Protein AF-0000000085184416 (afdb_homodimer)

Radius of gyration: 20.98 Å; Cα contacts (8 Å, |Δi|>4): 667; chains: 2; bounding box: 55×66×47 Å

InterPro domains:
  IPR000182 GNAT domain [PF00583] (30-135)
  IPR000182 GNAT domain [PS51186] (1-162)
  IPR016181 Acyl-CoA N-acyltransferase [SSF55729] (1-161)

Solvent-accessible surface area (backbone atoms only — not comparable to full-atom values): 17686 Å² total; per-residue (Å²): 90,78,45,74,68,53,80,86,44,45,67,61,49,41,66,60,48,30,56,46,29,71,74,43,63,62,41,44,41,76,71,65,68,44,72,66,59,46,51,49,50,55,49,52,26,48,75,69,73,34,57,46,35,33,28,38,54,96,90,36,76,33,30,38,34,34,44,46,68,58,47,84,61,71,11,18,70,32,18,27,28,49,50,73,50,66,37,83,82,27,66,93,66,53,47,67,58,54,47,49,52,52,50,51,51,52,40,44,75,72,55,37,40,27,42,32,39,80,36,27,65,81,27,65,66,58,53,52,52,39,44,74,72,62,32,41,83,48,34,60,41,77,49,40,26,41,50,97,93,35,74,33,35,36,27,34,29,36,34,75,52,79,75,81,126,90,78,45,73,68,51,80,87,44,45,66,63,48,39,68,60,47,30,57,44,30,72,72,43,63,62,41,44,42,76,72,66,70,44,72,67,57,45,50,49,51,53,50,51,27,49,76,69,72,35,55,46,36,33,28,38,53,97,90,37,77,33,27,38,34,33,44,45,68,59,48,85,58,71,12,18,70,33,19,27,29,49,50,75,51,65,37,83,83,27,67,92,68,54,47,66,59,53,47,48,52,52,51,50,51,52,39,44,75,71,55,38,40,26,42,33,39,79,36,27,65,82,28,66,66,58,53,52,52,38,44,74,72,62,31,41,84,45,33,62,42,76,49,40,25,40,49,95,91,34,72,32,34,37,27,36,28,37,34,75,52,78,77,81,126

Foldseek 3Di:
DKDFDDLVCLVLQLVQVQCCLCPHVFDQHVDGDDSVNVVVVSVVCVVLQWTWMFDDDPNHTFKIKTKDFPDDDPVRVQEMEMDITGDPVNPPVCSVVVRVVVRVVSSVVVRHFKYKYKGWPPCVVVVVVVVVVVWDWDDWAWQPGDDPRDRIIITMTMDGDDDDD/DKDFDDLVCLVLQLVQVQCCLCPHVFDQHVDGDDSVNVVVVSVVCVVLQWTWMFDDDPRHTFKIKTKDFPDDDPVRVQEMEMDITGDPVNPPVCSVVVRVVVRVVSSVVVRHFKYKYKGWPPCVVVVVVVVVSVWAWDDWAWQPGDDPRDRIIITMTMDGDDDDD

Sequence (330 aa):
MIRPARDADIPALIALWNPVIRDTTITFSSEEKTPESLARIIDERRAAGREFLLAEEDGRLMGFATYAQFRGGNGYAHAMEHTIVLAPEARGRGAGRALMARIEDHARAGGAHTLFAGISGENPDGVAFHARMGFVHVARLPEAGRKFGRWLDLVLMVKVFPTHGMIRPARDADIPALIALWNPVIRDTTITFSSEEKTPESLARIIDERRAAGREFLLAEEDGRLMGFATYAQFRGGNGYAHAMEHTIVLAPEARGRGAGRALMARIEDHARAGGAHTLFAGISGENPDGVAFHARMGFVHVARLPEAGRKFGRWLDLVLMVKVFPTHG

Organism: NCBI:txid2984134

Nearest PDB structures (foldseek):
  4j3g-assembly2_C  TM=9.586E-01  e=3.573E-21  Brucella abortus 2308
  3dr8-assembly1_B  TM=9.371E-01  e=9.723E-20  unclassified
  3dr8-assembly1_A  TM=9.379E-01  e=1.248E-19  unclassified
  4mbu-assembly1_A  TM=9.518E-01  e=5.927E-19  Staphylococcus aureus subsp. aureus Mu50
  1yr0-assembly2_D  TM=9.609E-01  e=8.647E-18  Agrobacterium fabrum str. C58

Secondary structure (DSSP, 8-state):
-EEE--GGGHHHHHHHHHHHHHH-SSSS------HHHHHHHHHHHHHTT--EEEEEETTEEEEEEEEEESSSSGGGTTEEEEEEEE-GGGTTTTHHHHHHHHHHHHHHHTT-SEEEEEEETT-HHHHHHHHHTT-EEEEEEEEEEEETTEEEEEEEEEEEPP---/-EEE--GGGHHHHHHHHHHHHHH-SSSS------HHHHHHHHHHHHHTT--EEEEEETTEEEEEEEEEESSSSGGGTTEEEEEEEE-GGGTTTTHHHHHHHHHHHHHHHTT-SEEEEEEETT-HHHHHHHHHTT-EEEEEEEEEEEETTEEEEEEEEEEEPP---

pLDDT: mean 96.86, std 6.5, range [39.34, 98.94]

Structure (mmCIF, N/CA/C/O backbone):
data_AF-0000000085184416-model_v1
#
loop_
_entity.id
_entity.type
_entity.pdbx_description
1 polymer 'GNAT family N-acetyltransferase'
#
loop_
_atom_site.group_PDB
_atom_site.id
_atom_site.type_symbol
_atom_site.label_atom_id
_atom_site.label_alt_id
_atom_site.label_comp_id
_atom_site.label_asym_id
_atom_site.label_entity_id
_atom_site.label_seq_id
_atom_site.pdbx_PDB_ins_code
_atom_site.Cartn_x
_atom_site.Cartn_y
_atom_site.Cartn_z
_atom_site.occupancy
_atom_site.B_iso_or_equiv
_atom_site.auth_seq_id
_atom_site.auth_comp_id
_atom_site.auth_asym_id
_atom_site.auth_atom_id
_atom_site.pdbx_PDB_model_num
ATOM 1 N N . MET A 1 1 ? 10.484 -26.422 -14.844 1 92.75 1 MET A N 1
ATOM 2 C CA . MET A 1 1 ? 11.375 -25.375 -15.328 1 92.75 1 MET A CA 1
ATOM 3 C C . MET A 1 1 ? 10.836 -23.984 -14.969 1 92.75 1 MET A C 1
ATOM 5 O O . MET A 1 1 ? 9.633 -23.75 -15.062 1 92.75 1 MET A O 1
ATOM 9 N N . ILE A 1 2 ? 11.664 -23.109 -14.383 1 97.94 2 ILE A N 1
ATOM 10 C CA . ILE A 1 2 ? 11.312 -21.734 -14.094 1 97.94 2 ILE A CA 1
ATOM 11 C C . ILE A 1 2 ? 11.961 -20.812 -15.125 1 97.94 2 ILE A C 1
ATOM 13 O O . ILE A 1 2 ? 13.164 -20.906 -15.383 1 97.94 2 ILE A O 1
ATOM 17 N N . ARG A 1 3 ? 11.18 -19.922 -15.711 1 97.69 3 ARG A N 1
ATOM 18 C CA . ARG A 1 3 ? 11.742 -19.016 -16.703 1 97.69 3 ARG A CA 1
ATOM 19 C C . ARG A 1 3 ? 10.938 -17.719 -16.781 1 97.69 3 ARG A C 1
ATOM 21 O O . ARG A 1 3 ? 9.789 -17.672 -16.344 1 97.69 3 ARG A O 1
ATOM 28 N N . PRO A 1 4 ? 11.5 -16.641 -17.359 1 98.06 4 PRO A N 1
ATOM 29 C CA . PRO A 1 4 ? 10.758 -15.398 -17.547 1 98.06 4 PRO A CA 1
ATOM 30 C C . PRO A 1 4 ? 9.594 -15.547 -18.516 1 98.06 4 PRO A C 1
ATOM 32 O O . PRO A 1 4 ? 9.68 -16.328 -19.469 1 98.06 4 PRO A O 1
ATOM 35 N N . ALA A 1 5 ? 8.562 -14.82 -18.281 1 98.38 5 ALA A N 1
ATOM 36 C CA . ALA A 1 5 ? 7.395 -14.797 -19.172 1 98.38 5 ALA A CA 1
ATOM 37 C C . ALA A 1 5 ? 7.73 -14.117 -20.5 1 98.38 5 ALA A C 1
ATOM 39 O O . ALA A 1 5 ? 8.516 -13.172 -20.531 1 98.38 5 ALA A O 1
ATOM 40 N N . ARG A 1 6 ? 7.129 -14.625 -21.547 1 96.12 6 ARG A N 1
ATOM 41 C CA . ARG A 1 6 ? 7.145 -14.023 -22.875 1 96.12 6 ARG A CA 1
ATOM 42 C C . ARG A 1 6 ? 5.73 -13.688 -23.344 1 96.12 6 ARG A C 1
ATOM 44 O O . ARG A 1 6 ? 4.754 -14.188 -22.781 1 96.12 6 ARG A O 1
ATOM 51 N N . ASP A 1 7 ? 5.715 -12.844 -24.344 1 96.94 7 ASP A N 1
ATOM 52 C CA . ASP A 1 7 ? 4.41 -12.453 -24.859 1 96.94 7 ASP A CA 1
ATOM 53 C C . ASP A 1 7 ? 3.586 -13.672 -25.266 1 96.94 7 ASP A C 1
ATOM 55 O O . ASP A 1 7 ? 2.363 -13.68 -25.125 1 96.94 7 ASP A O 1
ATOM 59 N N . ALA A 1 8 ? 4.238 -14.664 -25.75 1 97.25 8 ALA A N 1
ATOM 60 C CA . ALA A 1 8 ? 3.562 -15.867 -26.234 1 97.25 8 ALA A CA 1
ATOM 61 C C . ALA A 1 8 ? 2.875 -16.594 -25.094 1 97.25 8 ALA A C 1
ATOM 63 O O . ALA A 1 8 ? 2.014 -17.453 -25.328 1 97.25 8 ALA A O 1
ATOM 64 N N . ASP A 1 9 ? 3.186 -16.281 -23.859 1 98.31 9 ASP A N 1
ATOM 65 C CA . ASP A 1 9 ? 2.633 -16.969 -22.688 1 98.31 9 ASP A CA 1
ATOM 66 C C . ASP A 1 9 ? 1.332 -16.312 -22.234 1 98.31 9 ASP A C 1
ATOM 68 O O . ASP A 1 9 ? 0.624 -16.844 -21.391 1 98.31 9 ASP A O 1
ATOM 72 N N . ILE A 1 10 ? 1.005 -15.18 -22.781 1 98.62 10 ILE A N 1
ATOM 73 C CA . ILE A 1 10 ? -0.071 -14.32 -22.297 1 98.62 10 ILE A CA 1
ATOM 74 C C . ILE A 1 10 ? -1.39 -15.094 -22.312 1 98.62 10 ILE A C 1
ATOM 76 O O . ILE A 1 10 ? -2.129 -15.086 -21.328 1 98.62 10 ILE A O 1
ATOM 80 N N . PRO A 1 11 ? -1.713 -15.891 -23.375 1 98.5 11 PRO A N 1
ATOM 81 C CA . PRO A 1 11 ? -2.977 -16.625 -23.344 1 98.5 11 PRO A CA 1
ATOM 82 C C . PRO A 1 11 ? -3.033 -17.641 -22.203 1 98.5 11 PRO A C 1
ATOM 84 O O . PRO A 1 11 ? -4.059 -17.766 -21.531 1 98.5 11 PRO A O 1
ATOM 87 N N . ALA A 1 12 ? -2.012 -18.359 -21.984 1 98.25 12 ALA A N 1
ATOM 88 C CA . ALA A 1 12 ? -1.979 -19.359 -20.922 1 98.25 12 ALA A CA 1
ATOM 89 C C . ALA A 1 12 ? -2.057 -18.688 -19.547 1 98.25 12 ALA A C 1
ATOM 91 O O . ALA A 1 12 ? -2.695 -19.203 -18.641 1 98.25 12 ALA A O 1
ATOM 92 N N . LEU A 1 13 ? -1.395 -17.547 -19.422 1 98.75 13 LEU A N 1
ATOM 93 C CA . LEU A 1 13 ? -1.429 -16.797 -18.188 1 98.75 13 LEU A CA 1
ATOM 94 C C . LEU A 1 13 ? -2.842 -16.297 -17.875 1 98.75 13 LEU A C 1
ATOM 96 O O . LEU A 1 13 ? -3.305 -16.375 -16.75 1 98.75 13 LEU A O 1
ATOM 100 N N . ILE A 1 14 ? -3.465 -15.797 -18.875 1 98.81 14 ILE A N 1
ATOM 101 C CA . ILE A 1 14 ? -4.836 -15.328 -18.719 1 98.81 14 ILE A CA 1
ATOM 102 C C . ILE A 1 14 ? -5.742 -16.484 -18.312 1 98.81 14 ILE A C 1
ATOM 104 O O . ILE A 1 14 ? -6.57 -16.344 -17.406 1 98.81 14 ILE A O 1
ATOM 108 N N . ALA A 1 15 ? -5.566 -17.641 -18.938 1 98.38 15 ALA A N 1
ATOM 109 C CA . ALA A 1 15 ? -6.371 -18.828 -18.641 1 98.38 15 ALA A CA 1
ATOM 110 C C . ALA A 1 15 ? -6.18 -19.281 -17.203 1 98.38 15 ALA A C 1
ATOM 112 O O . ALA A 1 15 ? -7.109 -19.812 -16.578 1 98.38 15 ALA A O 1
ATOM 113 N N . LEU A 1 16 ? -5.066 -19.047 -16.703 1 98.31 16 LEU A N 1
ATOM 114 C CA . LEU A 1 16 ? -4.758 -19.453 -15.336 1 98.31 16 LEU A CA 1
ATOM 115 C C . LEU A 1 16 ? -5.25 -18.406 -14.344 1 98.31 16 LEU A C 1
ATOM 117 O O . LEU A 1 16 ?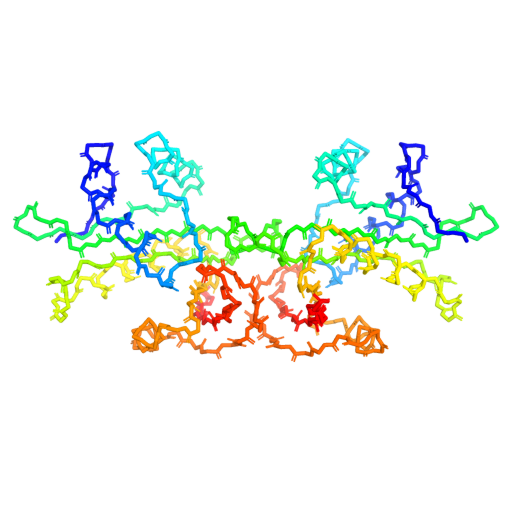 -5.848 -18.75 -13.32 1 98.31 16 LEU A O 1
ATOM 121 N N . TRP A 1 17 ? -5.043 -17.109 -14.609 1 98.69 17 TRP A N 1
ATOM 122 C CA . TRP A 1 17 ? -5.223 -16.016 -13.664 1 98.69 17 TRP A CA 1
ATOM 123 C C . TRP A 1 17 ? -6.691 -15.602 -13.578 1 98.69 17 TRP A C 1
ATOM 125 O O . TRP A 1 17 ? -7.219 -15.391 -12.484 1 98.69 17 TRP A O 1
ATOM 135 N N . ASN A 1 18 ? -7.406 -15.555 -14.656 1 98.81 18 ASN A N 1
ATOM 136 C CA . ASN A 1 18 ? -8.734 -14.953 -14.711 1 98.81 18 ASN A CA 1
ATOM 137 C C . ASN A 1 18 ? -9.75 -15.773 -13.914 1 98.81 18 ASN A C 1
ATOM 139 O O . ASN A 1 18 ? -10.625 -15.211 -13.25 1 98.81 18 ASN A O 1
ATOM 143 N N . PRO A 1 19 ? -9.68 -17.109 -13.914 1 98.56 19 PRO A N 1
ATOM 144 C CA . PRO A 1 19 ? -10.602 -17.844 -13.039 1 98.56 19 PRO A CA 1
ATOM 145 C C . PRO A 1 19 ? -10.414 -17.484 -11.562 1 98.56 19 PRO A C 1
ATOM 147 O O . PRO A 1 19 ? -11.391 -17.453 -10.805 1 98.56 19 PRO A O 1
ATOM 150 N N . VAL A 1 20 ? -9.195 -17.25 -11.141 1 98.12 20 VAL A N 1
ATOM 151 C CA . VAL A 1 20 ? -8.93 -16.828 -9.766 1 98.12 20 VAL A CA 1
ATOM 152 C C . VAL A 1 20 ? -9.578 -15.469 -9.5 1 98.12 20 VAL A C 1
ATOM 154 O O . VAL A 1 20 ? -10.234 -15.273 -8.477 1 98.12 20 VAL A O 1
ATOM 157 N N . ILE A 1 21 ? -9.445 -14.531 -10.453 1 98.62 21 ILE A N 1
ATOM 158 C CA . ILE A 1 21 ? -10.008 -13.188 -10.352 1 98.62 21 ILE A CA 1
ATOM 159 C C . ILE A 1 21 ? -11.539 -13.273 -10.352 1 98.62 21 ILE A C 1
ATOM 161 O O . ILE A 1 21 ? -12.195 -12.688 -9.492 1 98.62 21 ILE A O 1
ATOM 165 N N . ARG A 1 22 ? -12.047 -14.039 -11.211 1 98.5 22 ARG A N 1
ATOM 166 C CA . ARG A 1 22 ? -13.477 -14.07 -11.484 1 98.5 22 ARG A CA 1
ATOM 167 C C . ARG A 1 22 ? -14.219 -14.844 -10.391 1 98.5 22 ARG A C 1
ATOM 169 O O . ARG A 1 22 ? -15.297 -14.43 -9.961 1 98.5 22 ARG A O 1
ATOM 176 N N . ASP A 1 23 ? -13.641 -15.898 -9.867 1 98.44 23 ASP A N 1
ATOM 177 C CA . ASP A 1 23 ? -14.469 -16.891 -9.188 1 98.44 23 ASP A CA 1
ATOM 178 C C . ASP A 1 23 ? -14.094 -17 -7.707 1 98.44 23 ASP A C 1
ATOM 180 O O . ASP A 1 23 ? -14.734 -17.734 -6.953 1 98.44 23 ASP A O 1
ATOM 184 N N . THR A 1 24 ? -13.109 -16.281 -7.309 1 98.5 24 THR A N 1
ATOM 185 C CA . THR A 1 24 ? -12.656 -16.5 -5.938 1 98.5 24 THR A CA 1
ATOM 186 C C . THR A 1 24 ? -12.445 -15.164 -5.227 1 98.5 24 THR A C 1
ATOM 188 O O . THR A 1 24 ? -12.523 -14.102 -5.848 1 98.5 24 THR A O 1
ATOM 191 N N . THR A 1 25 ? -12.18 -15.219 -3.939 1 98.56 25 THR A N 1
ATOM 192 C CA . THR A 1 25 ? -11.773 -14.062 -3.152 1 98.56 25 THR A CA 1
ATOM 193 C C . THR A 1 25 ? -10.297 -14.141 -2.791 1 98.56 25 THR A C 1
ATOM 195 O O . THR A 1 25 ? -9.852 -13.492 -1.84 1 98.56 25 THR A O 1
ATOM 198 N N . ILE A 1 26 ? -9.578 -14.938 -3.518 1 98.12 26 ILE A N 1
ATOM 199 C CA . ILE A 1 26 ? -8.133 -15.023 -3.307 1 98.12 26 ILE A CA 1
ATOM 200 C C . ILE A 1 26 ? -7.488 -13.672 -3.598 1 98.12 26 ILE A C 1
ATOM 202 O O . ILE A 1 26 ? -6.535 -13.273 -2.924 1 98.12 26 ILE A O 1
ATOM 206 N N . THR A 1 27 ? -7.996 -13 -4.633 1 98.19 27 THR A N 1
ATOM 207 C CA . THR A 1 27 ? -7.676 -11.609 -4.949 1 98.19 27 THR A CA 1
ATOM 208 C C . THR A 1 27 ? -8.914 -10.727 -4.812 1 98.19 27 THR A C 1
ATOM 210 O O . THR A 1 27 ? -10.039 -11.211 -4.941 1 98.19 27 THR A O 1
ATOM 213 N N . PHE A 1 28 ? -8.633 -9.539 -4.586 1 98.56 28 PHE A N 1
ATOM 214 C CA . PHE A 1 28 ? -9.75 -8.617 -4.406 1 98.56 28 PHE A CA 1
ATOM 215 C C . PHE A 1 28 ? -10.164 -8 -5.734 1 98.56 28 PHE A C 1
ATOM 217 O O . PHE A 1 28 ? -11.227 -7.375 -5.832 1 98.56 28 PHE A O 1
ATOM 224 N N . SER A 1 29 ? -9.32 -8.18 -6.77 1 98.06 29 SER A N 1
ATOM 225 C CA . SER A 1 29 ? -9.641 -7.641 -8.086 1 98.06 29 SER A CA 1
ATOM 226 C C . SER A 1 29 ? -10.844 -8.344 -8.695 1 98.06 29 SER A C 1
ATOM 228 O O . SER A 1 29 ? -10.977 -9.562 -8.586 1 98.06 29 SER A O 1
ATOM 230 N N . SER A 1 30 ? -11.703 -7.562 -9.352 1 98.19 30 SER A N 1
ATOM 231 C CA . SER A 1 30 ? -12.797 -8.125 -10.133 1 98.19 30 SER A CA 1
ATOM 232 C C . SER A 1 30 ? -12.617 -7.859 -11.617 1 98.19 30 SER A C 1
ATOM 234 O O . SER A 1 30 ? -13.531 -8.086 -12.414 1 98.19 30 SER A O 1
ATOM 236 N N . GLU A 1 31 ? -11.5 -7.348 -11.961 1 98.25 31 GLU A N 1
ATOM 237 C CA . GLU A 1 31 ? -11.195 -7.035 -13.352 1 98.25 31 GLU A CA 1
ATOM 238 C C . GLU A 1 31 ? -10.266 -8.078 -13.961 1 98.25 31 GLU A C 1
ATOM 240 O O . GLU A 1 31 ? -9.078 -8.133 -13.633 1 98.25 31 GLU A O 1
ATOM 245 N N . GLU A 1 32 ? -10.828 -8.758 -14.852 1 98.69 32 GLU A N 1
ATOM 246 C CA . GLU A 1 32 ? -10.047 -9.797 -15.508 1 98.69 32 GLU A CA 1
ATOM 247 C C . GLU A 1 32 ? -8.93 -9.195 -16.359 1 98.69 32 GLU A C 1
ATOM 249 O O . GLU A 1 32 ? -9.047 -8.062 -16.828 1 98.69 32 GLU A O 1
ATOM 254 N N . LYS A 1 33 ? -7.961 -9.992 -16.547 1 98.75 33 LYS A N 1
A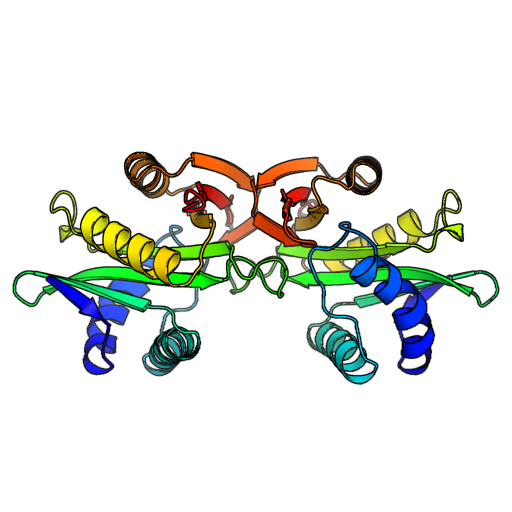TOM 255 C CA . LYS A 1 33 ? -6.852 -9.586 -17.406 1 98.75 33 LYS A CA 1
ATOM 256 C C . LYS A 1 33 ? -7.215 -9.734 -18.875 1 98.75 33 LYS A C 1
ATOM 258 O O . LYS A 1 33 ? -7.875 -10.695 -19.266 1 98.75 33 LYS A O 1
ATOM 263 N N . THR A 1 34 ? -6.797 -8.742 -19.609 1 98.81 34 THR A N 1
ATOM 264 C CA . THR A 1 34 ? -6.801 -8.82 -21.062 1 98.81 34 THR A CA 1
ATOM 265 C C . THR A 1 34 ? -5.387 -9 -21.594 1 98.81 34 THR A C 1
ATOM 267 O O . THR A 1 34 ? -4.41 -8.797 -20.875 1 98.81 34 THR A O 1
ATOM 270 N N . PRO A 1 35 ? -5.316 -9.445 -22.812 1 98.75 35 PRO A N 1
ATOM 271 C CA . PRO A 1 35 ? -3.965 -9.523 -23.375 1 98.75 35 PRO A CA 1
ATOM 272 C C . PRO A 1 35 ? -3.197 -8.211 -23.25 1 98.75 35 PRO A C 1
ATOM 274 O O . PRO A 1 35 ? -2.02 -8.211 -22.875 1 98.75 35 PRO A O 1
ATOM 277 N N . GLU A 1 36 ? -3.838 -7.129 -23.469 1 98.62 36 GLU A N 1
ATOM 278 C CA . GLU A 1 36 ? -3.195 -5.82 -23.422 1 98.62 36 GLU A CA 1
ATOM 279 C C . GLU A 1 36 ? -2.773 -5.461 -22 1 98.62 36 GLU A C 1
ATOM 281 O O . GLU A 1 36 ? -1.658 -4.988 -21.781 1 98.62 36 GLU A O 1
ATOM 286 N N . SER A 1 37 ? -3.639 -5.633 -21.094 1 98.5 37 SER A N 1
ATOM 287 C CA . SER A 1 37 ? -3.324 -5.258 -19.719 1 98.5 37 SER A CA 1
ATOM 288 C C . SER A 1 37 ? -2.209 -6.125 -19.156 1 98.5 37 SER A C 1
ATOM 290 O O . SER A 1 37 ? -1.354 -5.641 -18.406 1 98.5 37 SER A O 1
ATOM 292 N N . LEU A 1 38 ? -2.264 -7.395 -19.484 1 98.75 38 LEU A N 1
ATOM 293 C CA . LEU A 1 38 ? -1.221 -8.289 -18.984 1 98.75 38 LEU A CA 1
ATOM 294 C C . LEU A 1 38 ? 0.12 -7.969 -19.641 1 98.75 38 LEU A C 1
ATOM 296 O O . LEU A 1 38 ? 1.157 -7.977 -18.969 1 98.75 38 LEU A O 1
ATOM 300 N N . ALA A 1 39 ? 0.111 -7.707 -20.891 1 98.69 39 ALA A N 1
ATOM 301 C CA . ALA A 1 39 ? 1.338 -7.289 -21.578 1 98.69 39 ALA A CA 1
ATOM 302 C C . ALA A 1 39 ? 1.931 -6.047 -20.906 1 98.69 39 ALA A C 1
ATOM 304 O O . ALA A 1 39 ? 3.146 -5.949 -20.734 1 98.69 39 ALA A O 1
ATOM 305 N N . ARG A 1 40 ? 1.118 -5.137 -20.562 1 98.5 40 ARG A N 1
ATOM 306 C CA . ARG A 1 40 ? 1.561 -3.922 -19.891 1 98.5 40 ARG A CA 1
ATOM 307 C C . ARG A 1 40 ? 2.195 -4.242 -18.547 1 98.5 40 ARG A C 1
ATOM 309 O O . ARG A 1 40 ? 3.229 -3.672 -18.188 1 98.5 40 ARG A O 1
ATOM 316 N N . ILE A 1 41 ? 1.572 -5.121 -17.828 1 98.38 41 ILE A N 1
ATOM 317 C CA . ILE A 1 41 ? 2.098 -5.512 -16.531 1 98.38 41 ILE A CA 1
ATOM 318 C C . ILE A 1 41 ? 3.482 -6.133 -16.688 1 98.38 41 ILE A C 1
ATOM 320 O O . ILE A 1 41 ? 4.422 -5.77 -15.977 1 98.38 41 ILE A O 1
ATOM 324 N N . ILE A 1 42 ? 3.596 -7.066 -17.594 1 98.62 42 ILE A N 1
ATOM 325 C CA . ILE A 1 42 ? 4.863 -7.738 -17.859 1 98.62 42 ILE A CA 1
ATOM 326 C C . ILE A 1 42 ? 5.922 -6.715 -18.25 1 98.62 42 ILE A C 1
ATOM 328 O O . ILE A 1 42 ? 7.039 -6.734 -17.719 1 98.62 42 ILE A O 1
ATOM 332 N N . ASP A 1 43 ? 5.582 -5.762 -19.094 1 98.31 43 ASP A N 1
ATOM 333 C CA . ASP A 1 43 ? 6.496 -4.715 -19.547 1 98.31 43 ASP A CA 1
ATOM 334 C C . ASP A 1 43 ? 6.906 -3.811 -18.375 1 98.31 43 ASP A C 1
ATOM 336 O O . ASP A 1 43 ? 8.07 -3.414 -18.281 1 98.31 43 ASP A O 1
ATOM 340 N N . GLU A 1 44 ? 5.965 -3.477 -17.578 1 98.12 44 GLU A N 1
ATOM 341 C CA . GLU A 1 44 ? 6.242 -2.627 -16.422 1 98.12 44 GLU A CA 1
ATOM 342 C C . GLU A 1 44 ? 7.211 -3.305 -15.461 1 98.12 44 GLU A C 1
ATOM 344 O O . GLU A 1 44 ? 8.102 -2.654 -14.914 1 98.12 44 GLU A O 1
ATOM 349 N N . ARG A 1 45 ? 6.941 -4.602 -15.273 1 98.5 45 ARG A N 1
ATOM 350 C CA . ARG A 1 45 ? 7.871 -5.348 -14.438 1 98.5 45 ARG A CA 1
ATOM 351 C C . ARG A 1 45 ? 9.289 -5.301 -15.008 1 98.5 45 ARG A C 1
ATOM 353 O O . ARG A 1 45 ? 10.234 -4.961 -14.297 1 98.5 45 ARG A O 1
ATOM 360 N N . ARG A 1 46 ? 9.391 -5.539 -16.203 1 97.12 46 ARG A N 1
ATOM 361 C CA . ARG A 1 46 ? 10.688 -5.562 -16.875 1 97.12 46 ARG A CA 1
ATOM 362 C C . ARG A 1 46 ? 11.359 -4.195 -16.812 1 97.12 46 ARG A C 1
ATOM 364 O O . ARG A 1 46 ? 12.555 -4.102 -16.516 1 97.12 46 ARG A O 1
ATOM 371 N N . ALA A 1 47 ? 10.633 -3.219 -17.094 1 97.88 47 ALA A N 1
ATOM 372 C CA . ALA A 1 47 ? 11.164 -1.857 -17.094 1 97.88 47 ALA A CA 1
ATOM 373 C C . ALA A 1 47 ? 11.68 -1.472 -15.711 1 97.88 47 ALA A C 1
ATOM 375 O O . ALA A 1 47 ? 12.625 -0.698 -15.586 1 97.88 47 ALA A O 1
ATOM 376 N N . ALA A 1 48 ? 11.102 -2.068 -14.711 1 98 48 ALA A N 1
ATOM 377 C CA . ALA A 1 48 ? 11.469 -1.749 -13.336 1 98 48 ALA A CA 1
ATOM 378 C C . ALA A 1 48 ? 12.555 -2.689 -12.828 1 98 48 ALA A C 1
ATOM 380 O O . ALA A 1 48 ? 12.922 -2.646 -11.648 1 98 48 ALA A O 1
ATOM 381 N N . GLY A 1 49 ? 12.969 -3.551 -13.656 1 98 49 GLY A N 1
ATOM 382 C CA . GLY A 1 49 ? 13.992 -4.508 -13.266 1 98 49 GLY A CA 1
ATOM 383 C C . GLY A 1 49 ? 13.469 -5.633 -12.398 1 98 49 GLY A C 1
ATOM 384 O O . GLY A 1 49 ? 14.195 -6.184 -11.578 1 98 49 GLY A O 1
ATOM 385 N N . ARG A 1 50 ? 12.18 -5.867 -12.5 1 98.44 50 ARG A N 1
ATOM 386 C CA . ARG A 1 50 ? 11.547 -6.949 -11.75 1 98.44 50 ARG A CA 1
ATOM 387 C C . ARG A 1 50 ? 11.281 -8.148 -12.648 1 98.44 50 ARG A C 1
ATOM 389 O O . ARG A 1 50 ? 11.359 -8.047 -13.875 1 98.44 50 ARG A O 1
ATOM 396 N N . GLU A 1 51 ? 10.945 -9.211 -12.055 1 98.06 51 GLU A N 1
ATOM 397 C CA . GLU A 1 51 ? 10.734 -10.43 -12.836 1 98.06 51 GLU A CA 1
ATOM 398 C C . GLU A 1 51 ? 9.266 -10.836 -12.836 1 98.06 51 GLU A C 1
ATOM 400 O O . GLU A 1 51 ? 8.531 -10.539 -11.898 1 98.06 51 GLU A O 1
ATOM 405 N N . PHE A 1 52 ? 8.883 -11.414 -13.898 1 98.88 52 PHE A N 1
ATOM 406 C CA . PHE A 1 52 ? 7.668 -12.188 -14.078 1 98.88 52 PHE A CA 1
ATOM 407 C C . PHE A 1 52 ? 7.992 -13.609 -14.523 1 98.88 52 PHE A C 1
ATOM 409 O O . PHE A 1 52 ? 8.32 -13.844 -15.688 1 98.88 52 PHE A O 1
ATOM 416 N N . LEU A 1 53 ? 7.844 -14.555 -13.57 1 98.88 53 LEU A N 1
ATOM 417 C CA . LEU A 1 53 ? 8.375 -15.898 -13.797 1 98.88 53 LEU A CA 1
ATOM 418 C C . LEU A 1 53 ? 7.242 -16.906 -13.961 1 98.88 53 LEU A C 1
ATOM 420 O O . LEU A 1 53 ? 6.215 -16.812 -13.281 1 98.88 53 LEU A O 1
ATOM 424 N N . LEU A 1 54 ? 7.48 -17.906 -14.797 1 98.69 54 LEU A N 1
ATOM 425 C CA . LEU A 1 54 ? 6.578 -19.031 -15 1 98.69 54 LEU A CA 1
ATOM 426 C C . LEU A 1 54 ? 7.215 -20.328 -14.508 1 98.69 54 LEU A C 1
ATOM 428 O O . LEU A 1 54 ? 8.422 -20.531 -14.656 1 98.69 54 LEU A O 1
ATOM 432 N N . ALA A 1 55 ? 6.43 -21.172 -13.906 1 98.5 55 ALA A N 1
ATOM 433 C CA . ALA A 1 55 ? 6.766 -22.578 -13.727 1 98.5 55 ALA A CA 1
ATOM 434 C C . ALA A 1 55 ? 6.07 -23.438 -14.773 1 98.5 55 ALA A C 1
ATOM 436 O O . ALA A 1 55 ? 4.848 -23.406 -14.914 1 98.5 55 ALA A O 1
ATOM 437 N N . GLU A 1 56 ? 6.871 -24.172 -15.508 1 96.38 56 GLU A N 1
ATOM 438 C CA . GLU A 1 56 ? 6.336 -25.016 -16.562 1 96.38 56 GLU A CA 1
ATOM 439 C C . GLU A 1 56 ? 6.766 -26.469 -16.375 1 96.38 56 GLU A C 1
ATOM 441 O O . GLU A 1 56 ? 7.906 -26.75 -15.984 1 96.38 56 GLU A O 1
ATOM 446 N N . GLU A 1 57 ? 5.852 -27.375 -16.578 1 93.56 57 GLU A N 1
ATOM 447 C CA . GLU A 1 57 ? 6.113 -28.812 -16.578 1 93.56 57 GLU A CA 1
ATOM 448 C C . GLU A 1 57 ? 5.441 -29.484 -17.781 1 93.56 57 GLU A C 1
ATOM 450 O O . GLU A 1 57 ? 4.223 -29.391 -17.938 1 93.56 57 GLU A O 1
ATOM 455 N N . ASP A 1 58 ? 6.246 -30.203 -18.547 1 90.38 58 ASP A N 1
ATOM 456 C CA . ASP A 1 58 ? 5.758 -30.938 -19.703 1 90.38 58 ASP A CA 1
ATOM 457 C C . ASP A 1 58 ? 4.895 -30.062 -20.594 1 90.38 58 ASP A C 1
ATOM 459 O O . ASP A 1 58 ? 3.787 -30.438 -20.969 1 90.38 58 ASP A O 1
ATOM 463 N N . GLY A 1 59 ? 5.289 -28.766 -20.75 1 88.62 59 GLY A N 1
ATOM 464 C CA . GLY A 1 59 ? 4.629 -27.828 -21.656 1 88.62 59 GLY A CA 1
ATOM 465 C C . GLY A 1 59 ? 3.404 -27.172 -21.031 1 88.62 59 GLY A C 1
ATOM 466 O O . GLY A 1 59 ? 2.734 -26.375 -21.688 1 88.62 59 GLY A O 1
ATOM 467 N N . ARG A 1 60 ? 3.156 -27.516 -19.797 1 93.25 60 ARG A N 1
ATOM 468 C CA . ARG A 1 60 ? 1.995 -26.953 -19.109 1 93.25 60 ARG A CA 1
ATOM 469 C C . ARG A 1 60 ? 2.416 -25.891 -18.094 1 93.25 60 ARG A C 1
ATOM 471 O O . ARG A 1 60 ? 3.398 -26.078 -17.375 1 93.25 60 ARG A O 1
ATOM 478 N N . LEU A 1 61 ? 1.661 -24.797 -18.109 1 97.38 61 LEU A N 1
ATOM 479 C CA . LEU A 1 61 ? 1.884 -23.75 -17.125 1 97.38 61 LEU A CA 1
ATOM 480 C C . LEU A 1 61 ? 1.386 -24.188 -15.75 1 97.38 61 LEU A C 1
ATOM 482 O O . LEU A 1 61 ? 0.185 -24.391 -15.555 1 97.38 61 LEU A O 1
ATOM 486 N N . MET A 1 62 ? 2.293 -24.297 -14.797 1 97.81 62 MET A N 1
ATOM 487 C CA . MET A 1 62 ? 1.961 -24.766 -13.453 1 97.81 62 MET A CA 1
ATOM 488 C C . MET A 1 62 ? 1.712 -23.578 -12.516 1 97.81 62 MET A C 1
ATOM 490 O O . MET A 1 62 ? 1.145 -23.75 -11.438 1 97.81 62 MET A O 1
ATOM 494 N N . GLY A 1 63 ? 2.174 -22.406 -12.875 1 98.56 63 GLY A N 1
ATOM 495 C CA . GLY A 1 63 ? 1.987 -21.203 -12.086 1 98.56 63 GLY A CA 1
ATOM 496 C C . GLY A 1 63 ? 2.896 -20.062 -12.508 1 98.56 63 GLY A C 1
ATOM 497 O O . GLY A 1 63 ? 3.68 -20.203 -13.445 1 98.56 63 GLY A O 1
ATOM 498 N N . PHE A 1 64 ? 2.711 -18.969 -11.867 1 98.81 64 PHE A N 1
ATOM 499 C CA . PHE A 1 64 ? 3.59 -17.828 -12.078 1 98.81 64 PHE A CA 1
ATOM 500 C C . PHE A 1 64 ? 3.787 -17.047 -10.781 1 98.81 64 PHE A C 1
ATOM 502 O O . PHE A 1 64 ? 3.023 -17.219 -9.828 1 98.81 64 PHE A O 1
ATOM 509 N N . ALA A 1 65 ? 4.797 -16.25 -10.727 1 98.81 65 ALA A N 1
ATOM 510 C CA . ALA A 1 65 ? 5.059 -15.289 -9.656 1 98.81 65 ALA A CA 1
ATOM 511 C C . ALA A 1 65 ? 5.715 -14.023 -10.195 1 98.81 65 ALA A C 1
ATOM 513 O O . ALA A 1 65 ? 6.488 -14.086 -11.156 1 98.81 65 ALA A O 1
ATOM 514 N N . THR A 1 66 ? 5.43 -12.953 -9.672 1 98.88 66 THR A N 1
ATOM 515 C CA . THR A 1 66 ? 6.016 -11.656 -9.992 1 98.88 66 THR A CA 1
ATOM 516 C C . THR A 1 66 ? 6.008 -10.742 -8.766 1 98.88 66 THR A C 1
ATOM 518 O O . THR A 1 66 ? 5.48 -11.102 -7.719 1 98.88 66 THR A O 1
ATOM 521 N N . TYR A 1 67 ? 6.707 -9.672 -8.859 1 98.81 67 TYR A N 1
ATOM 522 C CA . TYR A 1 67 ? 6.742 -8.766 -7.715 1 98.81 67 TYR A CA 1
ATOM 523 C C . TYR A 1 67 ? 6.988 -7.328 -8.164 1 98.81 67 TYR A C 1
ATOM 525 O O . TYR A 1 67 ? 7.441 -7.09 -9.281 1 98.81 67 TYR A O 1
ATOM 533 N N . ALA A 1 68 ? 6.648 -6.422 -7.32 1 98.62 68 ALA A N 1
ATOM 534 C CA . ALA A 1 68 ? 6.863 -4.988 -7.488 1 98.62 68 ALA A CA 1
ATOM 535 C C . ALA A 1 68 ? 7.004 -4.293 -6.137 1 98.62 68 ALA A C 1
ATOM 537 O O . ALA A 1 68 ? 7.02 -4.949 -5.094 1 98.62 68 ALA A O 1
ATOM 538 N N . GLN A 1 69 ? 7.121 -3.031 -6.191 1 98.62 69 GLN A N 1
ATOM 539 C CA . GLN A 1 69 ? 7.27 -2.283 -4.949 1 98.62 69 GLN A CA 1
ATOM 540 C C . GLN A 1 69 ? 5.996 -2.344 -4.113 1 98.62 69 GLN A C 1
ATOM 542 O O . GLN A 1 69 ? 4.891 -2.24 -4.652 1 98.62 69 GLN A O 1
ATOM 547 N N . PHE A 1 70 ? 6.16 -2.529 -2.83 1 98.69 70 PHE A N 1
ATOM 548 C CA . PHE A 1 70 ? 5.082 -2.74 -1.871 1 98.69 70 PHE A CA 1
ATOM 549 C C . PHE A 1 70 ? 4.242 -1.478 -1.713 1 98.69 70 PHE A C 1
ATOM 551 O O . PHE A 1 70 ? 3.012 -1.535 -1.74 1 98.69 70 PHE A O 1
ATOM 558 N N . ARG A 1 71 ? 4.891 -0.379 -1.554 1 98.44 71 ARG A N 1
ATOM 559 C CA . ARG A 1 71 ? 4.316 0.957 -1.429 1 98.44 71 ARG A CA 1
ATOM 560 C C . ARG A 1 71 ? 5.09 1.967 -2.268 1 98.44 71 ARG A C 1
ATOM 562 O O . ARG A 1 71 ? 6.293 1.808 -2.486 1 98.44 71 ARG A O 1
ATOM 569 N N . GLY A 1 72 ? 4.387 2.965 -2.645 1 96.69 72 GLY A N 1
ATOM 570 C CA . GLY A 1 72 ? 5.027 3.977 -3.469 1 96.69 72 GLY A CA 1
ATOM 571 C C . GLY A 1 72 ? 5.992 4.855 -2.695 1 96.69 72 GLY A C 1
ATOM 572 O O . GLY A 1 72 ? 5.879 4.984 -1.476 1 96.69 72 GLY A O 1
ATOM 573 N N . GLY A 1 73 ? 6.914 5.488 -3.447 1 96.88 73 GLY A N 1
ATOM 574 C CA . GLY A 1 73 ? 7.855 6.441 -2.879 1 96.88 73 GLY A CA 1
ATOM 575 C C . GLY A 1 73 ? 9.242 5.863 -2.676 1 96.88 73 GLY A C 1
ATOM 576 O O . GLY A 1 73 ? 9.398 4.648 -2.539 1 96.88 73 GLY A O 1
ATOM 577 N N . ASN A 1 74 ? 10.227 6.734 -2.541 1 98.12 74 ASN A N 1
ATOM 578 C CA . ASN A 1 74 ? 11.617 6.297 -2.453 1 98.12 74 ASN A CA 1
ATOM 579 C C . ASN A 1 74 ? 11.938 5.734 -1.072 1 98.12 74 ASN A C 1
ATOM 581 O O . ASN A 1 74 ? 12.891 4.965 -0.919 1 98.12 74 ASN A O 1
ATOM 585 N N . GLY A 1 75 ? 11.188 6.055 -0.073 1 98.56 75 GLY A N 1
ATOM 586 C CA . GLY A 1 75 ? 11.375 5.5 1.258 1 98.56 75 GLY A CA 1
ATOM 587 C C . GLY A 1 75 ? 11.078 4.016 1.332 1 98.56 75 GLY A C 1
ATOM 588 O O . GLY A 1 75 ? 11.539 3.328 2.244 1 98.56 75 GLY A O 1
ATOM 589 N N . TYR A 1 76 ? 10.32 3.557 0.393 1 98.69 76 TYR A N 1
ATOM 590 C CA . TYR A 1 76 ? 9.93 2.152 0.345 1 98.69 76 TYR A CA 1
ATOM 591 C C . TYR A 1 76 ? 10.633 1.428 -0.797 1 98.69 76 TYR A C 1
ATOM 593 O O . TYR A 1 76 ? 10.18 0.367 -1.238 1 98.69 76 TYR A O 1
ATOM 601 N N . ALA A 1 77 ? 11.719 1.954 -1.296 1 98.25 77 ALA A N 1
ATOM 602 C CA . ALA A 1 77 ? 12.383 1.474 -2.502 1 98.25 77 ALA A CA 1
ATOM 603 C C . ALA A 1 77 ? 12.875 0.038 -2.326 1 98.25 77 ALA A C 1
ATOM 605 O O . ALA A 1 77 ? 13.078 -0.679 -3.307 1 98.25 77 ALA A O 1
ATOM 606 N N . HIS A 1 78 ? 13.023 -0.437 -1.09 1 98.38 78 HIS A N 1
ATOM 607 C CA . HIS A 1 78 ? 13.586 -1.758 -0.838 1 98.38 78 HIS A CA 1
ATOM 608 C C . HIS A 1 78 ? 12.531 -2.713 -0.292 1 98.38 78 HIS A C 1
ATOM 610 O O . HIS A 1 78 ? 12.852 -3.826 0.127 1 98.38 78 HIS A O 1
ATOM 616 N N . ALA A 1 79 ? 11.273 -2.27 -0.209 1 98.81 79 ALA A N 1
ATOM 617 C CA . ALA A 1 79 ? 10.156 -3.113 0.188 1 98.81 79 ALA A CA 1
ATOM 618 C C . ALA A 1 79 ? 9.375 -3.6 -1.032 1 98.81 79 ALA A C 1
ATOM 620 O O . ALA A 1 79 ? 8.859 -2.793 -1.81 1 98.81 79 ALA A O 1
ATOM 621 N N . MET A 1 80 ? 9.273 -4.875 -1.203 1 98.88 80 MET A N 1
ATOM 622 C CA . MET A 1 80 ? 8.609 -5.477 -2.357 1 98.88 80 MET A CA 1
ATOM 623 C C . MET A 1 80 ? 7.398 -6.293 -1.928 1 98.88 80 MET A C 1
ATOM 625 O O . MET A 1 80 ? 7.254 -6.617 -0.748 1 98.88 80 MET A O 1
ATOM 629 N N . GLU A 1 81 ? 6.52 -6.543 -2.84 1 98.88 81 GLU A N 1
ATOM 630 C CA . GLU A 1 81 ? 5.363 -7.422 -2.688 1 98.88 81 GLU A CA 1
ATOM 631 C C . GLU A 1 81 ? 5.207 -8.344 -3.893 1 98.88 81 GLU A C 1
ATOM 633 O O . GLU A 1 81 ? 5.359 -7.91 -5.035 1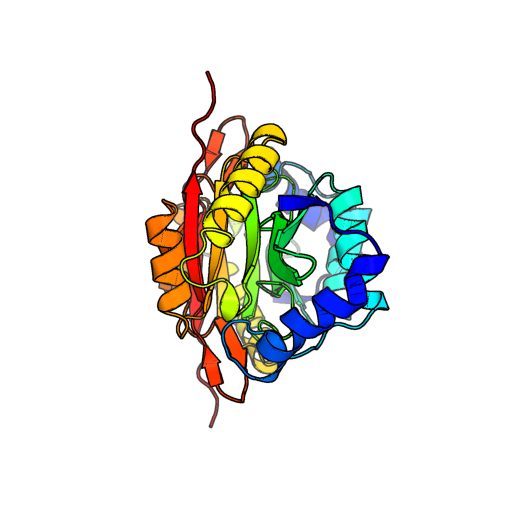 98.88 81 GLU A O 1
ATOM 638 N N . HIS A 1 82 ? 4.992 -9.594 -3.619 1 98.88 82 HIS A N 1
ATOM 639 C CA . HIS A 1 82 ? 4.891 -10.523 -4.738 1 98.88 82 HIS A CA 1
ATOM 640 C C . HIS A 1 82 ? 3.457 -11.023 -4.91 1 98.88 82 HIS A C 1
ATOM 642 O O . HIS A 1 82 ? 2.633 -10.875 -4.008 1 98.88 82 HIS A O 1
ATOM 648 N N . THR A 1 83 ? 3.158 -11.477 -6.062 1 98.56 83 THR A N 1
ATOM 649 C CA . THR A 1 83 ? 1.975 -12.242 -6.445 1 98.56 83 THR A CA 1
ATOM 650 C C . THR A 1 83 ? 2.363 -13.625 -6.949 1 98.56 83 THR A C 1
ATOM 652 O O . THR A 1 83 ? 3.33 -13.773 -7.703 1 98.56 83 THR A O 1
ATOM 655 N N . ILE A 1 84 ? 1.615 -14.633 -6.543 1 98.62 84 ILE A N 1
ATOM 656 C CA . ILE A 1 84 ? 1.829 -15.984 -7.047 1 98.62 84 ILE A CA 1
ATOM 657 C C . ILE A 1 84 ? 0.483 -16.672 -7.285 1 98.62 84 ILE A C 1
ATOM 659 O O . ILE A 1 84 ? -0.44 -16.531 -6.477 1 98.62 84 ILE A O 1
ATOM 663 N N . VAL A 1 85 ? 0.323 -17.266 -8.367 1 98.38 85 VAL A N 1
ATOM 664 C CA . VAL A 1 85 ? -0.837 -18.078 -8.734 1 98.38 85 VAL A CA 1
ATOM 665 C C . VAL A 1 85 ? -0.377 -19.438 -9.227 1 98.38 85 VAL A C 1
ATOM 667 O O . VAL A 1 85 ? 0.492 -19.531 -10.094 1 98.38 85 VAL A O 1
ATOM 670 N N . LEU A 1 86 ? -0.888 -20.438 -8.656 1 97.81 86 LEU A N 1
ATOM 671 C CA . LEU A 1 86 ? -0.549 -21.812 -9.023 1 97.81 86 LEU A CA 1
ATOM 672 C C . LEU A 1 86 ? -1.759 -22.531 -9.609 1 97.81 86 LEU A C 1
ATOM 674 O O . LEU A 1 86 ? -2.883 -22.344 -9.141 1 97.81 86 LEU A O 1
ATOM 678 N N . ALA A 1 87 ? -1.51 -23.312 -10.578 1 97.12 87 ALA A N 1
ATOM 679 C CA . ALA A 1 87 ? -2.551 -24.188 -11.102 1 97.12 87 ALA A CA 1
ATOM 680 C C . ALA A 1 87 ? -2.953 -25.234 -10.07 1 97.12 87 ALA A C 1
ATOM 682 O O . ALA A 1 87 ? -2.139 -25.641 -9.234 1 97.12 87 ALA A O 1
ATOM 683 N N . PRO A 1 88 ? -4.199 -25.641 -10.156 1 91.88 88 PRO A N 1
ATOM 684 C CA . PRO A 1 88 ? -4.625 -26.703 -9.242 1 91.88 88 PRO A CA 1
ATOM 685 C C . PRO A 1 88 ? -3.732 -27.938 -9.328 1 91.88 88 PRO A C 1
ATOM 687 O O . PRO A 1 88 ? -3.477 -28.578 -8.305 1 91.88 88 PRO A O 1
ATOM 690 N N . GLU A 1 89 ? -3.178 -28.172 -10.438 1 90.25 89 GLU A N 1
ATOM 691 C CA . GLU A 1 89 ? -2.365 -29.359 -10.688 1 90.25 89 GLU A CA 1
ATOM 692 C C . GLU A 1 89 ? -0.963 -29.188 -10.102 1 90.25 89 GLU A C 1
ATOM 694 O O . GLU A 1 89 ? -0.21 -30.156 -10.008 1 90.25 89 GLU A O 1
ATOM 699 N N . ALA A 1 90 ? -0.701 -28.047 -9.688 1 91 90 ALA A N 1
ATOM 700 C CA . ALA A 1 90 ? 0.647 -27.781 -9.195 1 91 90 ALA A CA 1
ATOM 701 C C . ALA A 1 90 ? 0.804 -28.203 -7.742 1 91 90 ALA A C 1
ATOM 703 O O . ALA A 1 90 ? 1.922 -28.281 -7.23 1 91 90 ALA A O 1
ATOM 704 N N . ARG A 1 91 ? -0.316 -28.5 -7.145 1 83.81 91 ARG A N 1
ATOM 705 C CA . ARG A 1 91 ? -0.297 -28.828 -5.719 1 83.81 91 ARG A CA 1
ATOM 706 C C . ARG A 1 91 ? 0.598 -30.031 -5.445 1 83.81 91 ARG A C 1
ATOM 708 O O . ARG A 1 91 ? 0.475 -31.062 -6.102 1 83.81 91 ARG A O 1
ATOM 715 N N . GLY A 1 92 ? 1.546 -29.766 -4.516 1 84.81 92 GLY A N 1
ATOM 716 C CA . GLY A 1 92 ? 2.4 -30.844 -4.051 1 84.81 92 GLY A CA 1
ATOM 717 C C . GLY A 1 92 ? 3.518 -31.188 -5.02 1 84.81 92 GLY A C 1
ATOM 718 O O . GLY A 1 92 ? 4.223 -32.188 -4.84 1 84.81 92 GLY A O 1
ATOM 719 N N . ARG A 1 93 ? 3.801 -30.375 -6.016 1 88.19 93 ARG A N 1
ATOM 720 C CA . ARG A 1 93 ? 4.793 -30.688 -7.035 1 88.19 93 ARG A CA 1
ATOM 721 C C . ARG A 1 93 ? 6.004 -29.781 -6.934 1 88.19 93 ARG A C 1
ATOM 723 O O . ARG A 1 93 ? 6.914 -29.844 -7.762 1 88.19 93 ARG A O 1
ATOM 730 N N . GLY A 1 94 ? 5.938 -28.875 -6.031 1 94.44 94 GLY A N 1
ATOM 731 C CA . GLY A 1 94 ? 7.113 -28.062 -5.746 1 94.44 94 GLY A CA 1
ATOM 732 C C . GLY A 1 94 ? 7.191 -26.812 -6.586 1 94.44 94 GLY A C 1
ATOM 733 O O . GLY A 1 94 ? 8.109 -26 -6.422 1 94.44 94 GLY A O 1
ATOM 734 N N . ALA A 1 95 ? 6.273 -26.547 -7.473 1 96.62 95 ALA A N 1
ATOM 735 C CA . ALA A 1 95 ? 6.289 -25.391 -8.367 1 96.62 95 ALA A CA 1
ATOM 736 C C . ALA A 1 95 ? 6.27 -24.078 -7.578 1 96.62 95 ALA A C 1
ATOM 738 O O . ALA A 1 95 ? 7.016 -23.141 -7.887 1 96.62 95 ALA A O 1
ATOM 739 N N . GLY A 1 96 ? 5.449 -24.031 -6.539 1 97.81 96 GLY A N 1
ATOM 740 C CA . GLY A 1 96 ? 5.375 -22.828 -5.715 1 97.81 96 GLY A CA 1
ATOM 741 C C . GLY A 1 96 ? 6.684 -22.5 -5.023 1 97.81 96 GLY A C 1
ATOM 742 O O . GLY A 1 96 ? 7.129 -21.344 -5.055 1 97.81 96 GLY A O 1
ATOM 743 N N . ARG A 1 97 ? 7.266 -23.5 -4.48 1 97.62 97 ARG A N 1
ATOM 744 C CA . ARG A 1 97 ? 8.547 -23.312 -3.801 1 97.62 97 ARG A CA 1
ATOM 745 C C . ARG A 1 97 ? 9.625 -22.859 -4.777 1 97.62 97 ARG A C 1
ATOM 747 O O . ARG A 1 97 ? 10.43 -21.984 -4.453 1 97.62 97 ARG A O 1
ATOM 754 N N . ALA A 1 98 ? 9.633 -23.453 -5.902 1 97.94 98 ALA A N 1
ATOM 755 C CA . ALA A 1 98 ? 10.633 -23.109 -6.914 1 97.94 98 ALA A CA 1
ATOM 756 C C . ALA A 1 98 ? 10.453 -21.672 -7.398 1 97.94 98 ALA A C 1
ATOM 758 O O . ALA A 1 98 ? 11.43 -20.938 -7.547 1 97.94 98 ALA A O 1
ATOM 759 N N . LEU A 1 99 ? 9.219 -21.266 -7.66 1 98.56 99 LEU A N 1
ATOM 760 C CA . LEU A 1 99 ? 8.922 -19.906 -8.078 1 98.56 99 LEU A CA 1
ATOM 761 C C . LEU A 1 99 ? 9.352 -18.906 -7.012 1 98.56 99 LEU A C 1
ATOM 763 O O . LEU A 1 99 ? 10.031 -17.922 -7.316 1 98.56 99 LEU A O 1
ATOM 767 N N . MET A 1 100 ? 9.016 -19.188 -5.773 1 98.44 100 MET A N 1
ATOM 768 C CA . MET A 1 100 ? 9.312 -18.266 -4.68 1 98.44 100 MET A CA 1
ATOM 769 C C . MET A 1 100 ? 10.82 -18.156 -4.465 1 98.44 100 MET A C 1
ATOM 771 O O . MET A 1 100 ? 11.328 -17.047 -4.234 1 98.44 100 MET A O 1
ATOM 775 N N . ALA A 1 101 ? 11.477 -19.281 -4.543 1 98.25 101 ALA A N 1
ATOM 776 C CA . ALA A 1 101 ? 12.93 -19.234 -4.402 1 98.25 101 ALA A CA 1
ATOM 777 C C . ALA A 1 101 ? 13.562 -18.297 -5.43 1 98.25 101 ALA A C 1
ATOM 779 O O . ALA A 1 101 ? 14.422 -17.484 -5.094 1 98.25 101 ALA A O 1
ATOM 780 N N . ARG A 1 102 ? 13.109 -18.391 -6.609 1 98.56 102 ARG A N 1
ATOM 781 C CA . ARG A 1 102 ? 13.664 -17.578 -7.684 1 98.56 102 ARG A CA 1
ATOM 782 C C . ARG A 1 102 ? 13.273 -16.109 -7.512 1 98.56 102 ARG A C 1
ATOM 784 O O . ARG A 1 102 ? 14.094 -15.211 -7.746 1 98.56 102 ARG A O 1
ATOM 791 N N . ILE A 1 103 ? 12.055 -15.836 -7.152 1 98.69 103 ILE A N 1
ATOM 792 C CA . ILE A 1 103 ? 11.578 -14.477 -6.91 1 98.69 103 ILE A CA 1
ATOM 793 C C . ILE A 1 103 ? 12.398 -13.836 -5.789 1 98.69 103 ILE A C 1
ATOM 795 O O . ILE A 1 103 ? 12.867 -12.703 -5.926 1 98.69 103 ILE A O 1
ATOM 799 N N . GLU A 1 104 ? 12.586 -14.57 -4.742 1 98.62 104 GLU A N 1
ATOM 800 C CA . GLU A 1 104 ? 13.328 -14.055 -3.596 1 98.62 104 GLU A CA 1
ATOM 801 C C . GLU A 1 104 ? 14.781 -13.773 -3.963 1 98.62 104 GLU A C 1
ATOM 803 O O . GLU A 1 104 ? 15.328 -12.727 -3.609 1 98.62 104 GLU A O 1
ATOM 808 N N . ASP A 1 105 ? 15.352 -14.711 -4.68 1 98.12 105 ASP A N 1
ATOM 809 C CA . ASP A 1 105 ? 16.734 -14.523 -5.105 1 98.12 105 ASP A CA 1
ATOM 810 C C . ASP A 1 105 ? 16.891 -13.273 -5.969 1 98.12 105 ASP A C 1
ATOM 812 O O . ASP A 1 105 ? 17.797 -12.469 -5.75 1 98.12 105 ASP A O 1
ATOM 816 N N . HIS A 1 106 ? 16.016 -13.133 -6.902 1 98.56 106 HIS A N 1
ATOM 817 C CA . HIS A 1 106 ? 16.078 -11.992 -7.812 1 98.56 106 HIS A CA 1
ATOM 818 C C . HIS A 1 106 ? 15.844 -10.688 -7.074 1 98.56 106 HIS A C 1
ATOM 820 O O . HIS A 1 106 ? 16.562 -9.703 -7.289 1 98.56 106 HIS A O 1
ATOM 826 N N . ALA A 1 107 ? 14.82 -10.703 -6.234 1 98.62 107 ALA A N 1
ATOM 827 C CA . ALA A 1 107 ? 14.492 -9.5 -5.469 1 98.62 107 ALA A CA 1
ATOM 828 C C . ALA A 1 107 ? 15.656 -9.086 -4.578 1 98.62 107 ALA A C 1
ATOM 830 O O . ALA A 1 107 ? 16.016 -7.906 -4.52 1 98.62 107 ALA A O 1
ATOM 831 N N . ARG A 1 108 ? 16.25 -10.016 -3.949 1 97.75 108 ARG A N 1
ATOM 832 C CA . ARG A 1 108 ? 17.391 -9.75 -3.078 1 97.75 108 ARG A CA 1
ATOM 833 C C . ARG A 1 108 ? 18.562 -9.18 -3.867 1 97.75 108 ARG A C 1
ATOM 835 O O . ARG A 1 108 ? 19.172 -8.195 -3.459 1 97.75 108 ARG A O 1
ATOM 842 N N . ALA A 1 109 ? 18.812 -9.812 -4.938 1 97.25 109 ALA A N 1
ATOM 843 C CA . ALA A 1 109 ? 19.906 -9.352 -5.789 1 97.25 109 ALA A CA 1
ATOM 844 C C . ALA A 1 109 ? 19.656 -7.938 -6.297 1 97.25 109 ALA A C 1
ATOM 846 O O . ALA A 1 109 ? 20.594 -7.172 -6.512 1 97.25 109 ALA A O 1
ATOM 847 N N . GLY A 1 110 ? 18.375 -7.617 -6.43 1 97.25 110 GLY A N 1
ATOM 848 C CA . GLY A 1 110 ? 18 -6.293 -6.902 1 97.25 110 GLY A CA 1
ATOM 849 C C . GLY A 1 110 ? 17.922 -5.262 -5.793 1 97.25 110 GLY A C 1
ATOM 850 O O . GLY A 1 110 ? 17.547 -4.113 -6.031 1 97.25 110 GLY A O 1
ATOM 851 N N . GLY A 1 111 ? 18.188 -5.703 -4.535 1 97.25 111 GLY A N 1
ATOM 852 C CA . GLY A 1 111 ? 18.281 -4.742 -3.449 1 97.25 111 GLY A CA 1
ATOM 853 C C . GLY A 1 111 ? 17.078 -4.762 -2.52 1 97.25 111 GLY A C 1
ATOM 854 O O . GLY A 1 111 ? 16.984 -3.938 -1.609 1 97.25 111 GLY A O 1
ATOM 855 N N . ALA A 1 112 ? 16.234 -5.699 -2.73 1 98.5 112 ALA A N 1
ATOM 856 C CA . ALA A 1 112 ? 15.094 -5.801 -1.818 1 98.5 112 ALA A CA 1
ATOM 857 C C . ALA A 1 112 ? 15.555 -6.141 -0.404 1 98.5 112 ALA A C 1
ATOM 859 O O . ALA A 1 112 ? 16.469 -6.957 -0.219 1 98.5 112 ALA A O 1
ATOM 860 N N . HIS A 1 113 ? 14.914 -5.535 0.577 1 98.69 113 HIS A N 1
ATOM 861 C CA . HIS A 1 113 ? 15.18 -5.809 1.985 1 98.69 113 HIS A CA 1
ATOM 862 C C . HIS A 1 113 ? 14.023 -6.578 2.621 1 98.69 113 HIS A C 1
ATOM 864 O O . HIS A 1 113 ? 14.234 -7.395 3.52 1 98.69 113 HIS A O 1
ATOM 870 N N . THR A 1 114 ? 12.852 -6.266 2.156 1 98.81 114 THR A N 1
ATOM 871 C CA . THR A 1 114 ? 11.656 -6.988 2.594 1 98.81 114 THR A CA 1
ATOM 872 C C . THR A 1 114 ? 10.828 -7.445 1.395 1 98.81 114 THR A C 1
ATOM 874 O O . THR A 1 114 ? 10.82 -6.785 0.354 1 98.81 114 THR A O 1
ATOM 877 N N . LEU A 1 115 ? 10.18 -8.555 1.56 1 98.88 115 LEU A N 1
ATOM 878 C CA . LEU A 1 115 ? 9.203 -9.062 0.608 1 98.88 115 LEU A CA 1
ATOM 879 C C . LEU A 1 115 ? 7.879 -9.375 1.303 1 98.88 115 LEU A C 1
ATOM 881 O O . LEU A 1 115 ? 7.824 -10.25 2.176 1 98.88 115 LEU A O 1
ATOM 885 N N . PHE A 1 116 ? 6.844 -8.664 0.907 1 98.94 116 PHE A N 1
ATOM 886 C CA . PHE A 1 116 ? 5.527 -8.812 1.511 1 98.94 116 PHE A CA 1
ATOM 887 C C . PHE A 1 116 ? 4.645 -9.727 0.669 1 98.94 116 PHE A C 1
ATOM 889 O O . PHE A 1 116 ? 4.832 -9.828 -0.545 1 98.94 116 PHE A O 1
ATOM 896 N N . ALA A 1 117 ? 3.75 -10.383 1.345 1 98.88 117 ALA A N 1
ATOM 897 C CA . ALA A 1 117 ? 2.615 -11.094 0.759 1 98.88 117 ALA A CA 1
ATOM 898 C C . ALA A 1 117 ? 1.293 -10.547 1.288 1 98.88 117 ALA A C 1
ATOM 900 O O . ALA A 1 117 ? 1.063 -10.523 2.5 1 98.88 117 ALA A O 1
ATOM 901 N N . GLY A 1 118 ? 0.482 -10.016 0.404 1 98.88 118 GLY A N 1
ATOM 902 C CA . GLY A 1 118 ? -0.897 -9.688 0.723 1 98.88 118 GLY A CA 1
ATOM 903 C C . GLY A 1 118 ? -1.869 -10.805 0.409 1 98.88 118 GLY A C 1
ATOM 904 O O . GLY A 1 118 ? -2.008 -11.211 -0.747 1 98.88 118 GLY A O 1
ATOM 905 N N . ILE A 1 119 ? -2.49 -11.312 1.424 1 98.88 119 ILE A N 1
ATOM 906 C CA . ILE A 1 119 ? -3.311 -12.508 1.291 1 98.88 119 ILE A CA 1
ATOM 907 C C . ILE A 1 119 ? -4.719 -12.234 1.812 1 98.88 119 ILE A C 1
ATOM 909 O O . ILE A 1 119 ? -4.887 -11.648 2.887 1 98.88 119 ILE A O 1
ATOM 913 N N . SER A 1 120 ? -5.707 -12.68 1.014 1 98.81 120 SER A N 1
ATOM 914 C CA . SER A 1 120 ? -7.082 -12.547 1.482 1 98.81 120 SER A CA 1
ATOM 915 C C . SER A 1 120 ? -7.281 -13.258 2.818 1 98.81 120 SER A C 1
ATOM 917 O O . SER A 1 120 ? -6.805 -14.375 3.008 1 98.81 120 SER A O 1
ATOM 919 N N . GLY A 1 121 ? -8.023 -12.602 3.678 1 98.62 121 GLY A N 1
ATOM 920 C CA . GLY A 1 121 ? -8.383 -13.242 4.934 1 98.62 121 GLY A CA 1
ATOM 921 C C . GLY A 1 121 ? -9.18 -14.516 4.742 1 98.62 121 GLY A C 1
ATOM 922 O O . GLY A 1 121 ? -9.32 -15.312 5.676 1 98.62 121 GLY A O 1
ATOM 923 N N . GLU A 1 122 ? -9.609 -14.797 3.586 1 98.44 122 GLU A N 1
ATOM 924 C CA . GLU A 1 122 ? -10.406 -15.984 3.268 1 98.44 122 GLU A CA 1
ATOM 925 C C . GLU A 1 122 ? -9.562 -17.031 2.545 1 98.44 122 GLU A C 1
ATOM 927 O O . GLU A 1 122 ? -10.102 -17.938 1.921 1 98.44 122 GLU A O 1
ATOM 932 N N . ASN A 1 123 ? -8.305 -16.844 2.553 1 98.19 123 ASN A N 1
ATOM 933 C CA . ASN A 1 123 ? -7.398 -17.766 1.869 1 98.19 123 ASN A CA 1
ATOM 934 C C . ASN A 1 123 ? -6.414 -18.406 2.842 1 98.19 123 ASN A C 1
ATOM 936 O O . ASN A 1 123 ? -5.207 -18.172 2.75 1 98.19 123 ASN A O 1
ATOM 940 N N . PRO A 1 124 ? -6.918 -19.281 3.715 1 98 124 PRO A N 1
ATOM 941 C CA . PRO A 1 124 ? -6.027 -19.906 4.691 1 98 124 PRO A CA 1
ATOM 942 C C . PRO A 1 124 ? -4.91 -20.719 4.035 1 98 124 PRO A C 1
ATOM 944 O O . PRO A 1 124 ? -3.816 -20.828 4.59 1 98 124 PRO A O 1
ATOM 947 N N . ASP A 1 125 ? -5.176 -21.25 2.869 1 96.81 125 ASP A N 1
ATOM 948 C CA . ASP A 1 125 ? -4.148 -22 2.16 1 96.81 125 ASP A CA 1
ATOM 949 C C . ASP A 1 125 ? -2.977 -21.109 1.769 1 96.81 125 ASP A C 1
ATOM 951 O O . ASP A 1 125 ? -1.817 -21.516 1.849 1 96.81 125 ASP A O 1
ATOM 955 N N . GLY A 1 126 ? -3.27 -19.844 1.3 1 98 126 GLY A N 1
ATOM 956 C CA . GLY A 1 126 ? -2.219 -18.891 0.999 1 98 126 GLY A CA 1
ATOM 957 C C . GLY A 1 126 ? -1.374 -18.531 2.207 1 98 126 GLY A C 1
ATOM 958 O O . GLY A 1 126 ? -0.151 -18.422 2.107 1 98 126 GLY A O 1
ATOM 959 N N . VAL A 1 127 ? -2.021 -18.391 3.336 1 98.75 127 VAL A N 1
ATOM 960 C CA . VAL A 1 127 ? -1.321 -18.078 4.578 1 98.75 127 VAL A CA 1
ATOM 961 C C . VAL A 1 127 ? -0.39 -19.234 4.953 1 98.75 127 VAL A C 1
ATOM 963 O O . VAL A 1 127 ? 0.787 -19.016 5.25 1 98.75 127 VAL A O 1
ATOM 966 N N . ALA A 1 128 ? -0.909 -20.438 4.883 1 98 128 ALA A N 1
ATOM 967 C CA . ALA A 1 128 ? -0.123 -21.609 5.223 1 98 128 ALA A CA 1
ATOM 968 C C . ALA A 1 128 ? 1.062 -21.781 4.273 1 98 128 ALA A C 1
ATOM 970 O O . ALA A 1 128 ? 2.166 -22.125 4.703 1 98 128 ALA A O 1
ATOM 971 N N . PHE A 1 129 ? 0.783 -21.609 3.023 1 97.88 129 PHE A N 1
ATOM 972 C CA . PHE A 1 129 ? 1.839 -21.688 2.023 1 97.88 129 PHE A CA 1
ATOM 973 C C . PHE A 1 129 ? 2.982 -20.75 2.355 1 97.88 129 PHE A C 1
ATOM 975 O O . PHE A 1 129 ? 4.145 -21.156 2.387 1 97.88 129 PHE A O 1
ATOM 982 N N . HIS A 1 130 ? 2.654 -19.484 2.629 1 98.69 130 HIS A N 1
ATOM 983 C CA . HIS A 1 130 ? 3.684 -18.484 2.859 1 98.69 130 HIS A CA 1
ATOM 984 C C . HIS A 1 130 ? 4.398 -18.719 4.184 1 98.69 130 HIS A C 1
ATOM 986 O O . HIS A 1 130 ? 5.602 -18.453 4.301 1 98.69 130 HIS A O 1
ATOM 992 N N . ALA A 1 131 ? 3.656 -19.203 5.152 1 98.69 131 ALA A N 1
ATOM 993 C CA . ALA A 1 131 ? 4.309 -19.578 6.402 1 98.69 131 ALA A CA 1
ATOM 994 C C . ALA A 1 131 ? 5.383 -20.641 6.16 1 98.69 131 ALA A C 1
ATOM 996 O O . ALA A 1 131 ? 6.488 -20.547 6.695 1 98.69 131 ALA A O 1
ATOM 997 N N . ARG A 1 132 ? 5.062 -21.609 5.32 1 97.5 132 ARG A N 1
ATOM 998 C CA . ARG A 1 132 ? 6.016 -22.672 4.98 1 97.5 132 ARG A CA 1
ATOM 999 C C . ARG A 1 132 ? 7.207 -22.109 4.219 1 97.5 132 ARG A C 1
ATOM 1001 O O . ARG A 1 132 ? 8.312 -22.656 4.285 1 97.5 132 ARG A O 1
ATOM 1008 N N . MET A 1 133 ? 6.973 -21.062 3.521 1 97.62 133 MET A N 1
ATOM 1009 C CA . MET A 1 133 ? 8.039 -20.406 2.762 1 97.62 133 MET A CA 1
ATOM 1010 C C . MET A 1 133 ? 8.859 -19.484 3.652 1 97.62 133 MET A C 1
ATOM 1012 O O . MET A 1 133 ? 9.773 -18.812 3.178 1 97.62 133 MET A O 1
ATOM 1016 N N . GLY A 1 134 ? 8.516 -19.297 4.945 1 98.12 134 GLY A N 1
ATOM 1017 C CA . GLY A 1 134 ? 9.32 -18.531 5.887 1 98.12 134 GLY A CA 1
ATOM 1018 C C . GLY A 1 134 ? 8.805 -17.125 6.105 1 98.12 134 GLY A C 1
ATOM 1019 O O . GLY A 1 134 ? 9.477 -16.312 6.742 1 98.12 134 GLY A O 1
ATOM 1020 N N . PHE A 1 135 ? 7.633 -16.812 5.57 1 98.81 135 PHE A N 1
ATOM 1021 C CA . PHE A 1 135 ? 7.027 -15.516 5.84 1 98.81 135 PHE A CA 1
ATOM 1022 C C . PHE A 1 135 ? 6.414 -15.484 7.234 1 98.81 135 PHE A C 1
ATOM 1024 O O . PHE A 1 135 ? 5.879 -16.484 7.707 1 98.81 135 PHE A O 1
ATOM 1031 N N . VAL A 1 136 ? 6.395 -14.305 7.82 1 98.69 136 VAL A N 1
ATOM 1032 C CA . VAL A 1 136 ? 5.84 -14.109 9.156 1 98.69 136 VAL A CA 1
ATOM 1033 C C . VAL A 1 136 ? 4.598 -13.234 9.078 1 98.69 136 VAL A C 1
ATOM 1035 O O . VAL A 1 136 ? 4.594 -12.211 8.383 1 98.69 136 VAL A O 1
ATOM 1038 N N . HIS A 1 137 ? 3.564 -13.633 9.789 1 98.75 137 HIS A N 1
ATOM 1039 C CA . HIS A 1 137 ? 2.354 -12.828 9.875 1 98.75 137 HIS A CA 1
ATOM 1040 C C . HIS A 1 137 ? 2.613 -11.523 10.617 1 98.75 137 HIS A C 1
ATOM 1042 O O . HIS A 1 137 ? 3.123 -11.531 11.742 1 98.75 137 HIS A O 1
ATOM 1048 N N . VAL A 1 138 ? 2.133 -10.375 9.977 1 98.69 138 VAL A N 1
ATOM 1049 C CA . VAL A 1 138 ? 2.432 -9.102 10.633 1 98.69 138 VAL A CA 1
ATOM 1050 C C . VAL A 1 138 ? 1.159 -8.266 10.742 1 98.69 138 VAL A C 1
ATOM 1052 O O . VAL A 1 138 ? 1.108 -7.297 11.5 1 98.69 138 VAL A O 1
ATOM 1055 N N . ALA A 1 139 ? 0.135 -8.641 10.047 1 98.75 139 ALA A N 1
ATOM 1056 C CA . ALA A 1 139 ? -1.052 -7.789 10.117 1 98.75 139 ALA A CA 1
ATOM 1057 C C . ALA A 1 139 ? -2.293 -8.539 9.641 1 98.75 139 ALA A C 1
ATOM 1059 O O . ALA A 1 139 ? -2.193 -9.469 8.844 1 98.75 139 ALA A O 1
ATOM 1060 N N . ARG A 1 140 ? -3.393 -8.18 10.148 1 98.69 140 ARG A N 1
ATOM 1061 C CA . ARG A 1 140 ? -4.715 -8.352 9.555 1 98.69 140 ARG A CA 1
ATOM 1062 C C . ARG A 1 140 ? -5.457 -7.023 9.469 1 98.69 140 ARG A C 1
ATOM 1064 O O . ARG A 1 140 ? -5.883 -6.48 10.492 1 98.69 140 ARG A O 1
ATOM 1071 N N . LEU A 1 141 ? -5.516 -6.461 8.297 1 98.88 141 LEU A N 1
ATOM 1072 C CA . LEU A 1 141 ? -6.191 -5.191 8.062 1 98.88 141 LEU A CA 1
ATOM 1073 C C . LEU A 1 141 ? -7.688 -5.402 7.848 1 98.88 141 LEU A C 1
ATOM 1075 O O . LEU A 1 141 ? -8.094 -6.051 6.883 1 98.88 141 LEU A O 1
ATOM 1079 N N . PRO A 1 142 ? -8.5 -4.887 8.68 1 98.62 142 PRO A N 1
ATOM 1080 C CA . PRO A 1 142 ? -9.922 -5.215 8.633 1 98.62 142 PRO A CA 1
ATOM 1081 C C . PRO A 1 142 ? -10.641 -4.555 7.453 1 98.62 142 PRO A C 1
ATOM 1083 O O . PRO A 1 142 ? -10.469 -3.355 7.219 1 98.62 142 PRO A O 1
ATOM 1086 N N . GLU A 1 143 ? -11.367 -5.352 6.719 1 98.44 143 GLU A N 1
ATOM 1087 C CA . GLU A 1 143 ? -12.312 -4.875 5.707 1 98.44 143 GLU A CA 1
ATOM 1088 C C . GLU A 1 143 ? -11.625 -3.943 4.711 1 98.44 143 GLU A C 1
ATOM 1090 O O . GLU A 1 143 ? -12.211 -2.957 4.266 1 98.44 143 GLU A O 1
ATOM 1095 N N . ALA A 1 144 ? -10.344 -4.25 4.367 1 98.62 144 ALA A N 1
ATOM 1096 C CA . ALA A 1 144 ? -9.531 -3.414 3.49 1 98.62 144 ALA A CA 1
ATOM 1097 C C . ALA A 1 144 ? -9.992 -3.537 2.039 1 98.62 144 ALA A C 1
ATOM 1099 O O . ALA A 1 144 ? -9.766 -2.631 1.232 1 98.62 144 ALA A O 1
ATOM 1100 N N . GLY A 1 145 ? -10.555 -4.645 1.73 1 98.56 145 GLY A N 1
ATOM 1101 C CA . GLY A 1 145 ? -11.016 -4.902 0.375 1 98.56 145 GLY A CA 1
ATOM 1102 C C . GLY A 1 145 ? -12.492 -5.242 0.3 1 98.56 145 GLY A C 1
ATOM 1103 O O . GLY A 1 145 ? -13.141 -5.438 1.329 1 98.56 145 GLY A O 1
ATOM 1104 N N . ARG A 1 146 ? -12.977 -5.242 -0.915 1 98.5 146 ARG A N 1
ATOM 1105 C CA . ARG A 1 146 ? -14.359 -5.625 -1.163 1 98.5 146 ARG A CA 1
ATOM 1106 C C . ARG A 1 146 ? -14.484 -6.422 -2.457 1 98.5 146 ARG A C 1
ATOM 1108 O O . ARG A 1 146 ? -13.898 -6.055 -3.477 1 98.5 146 ARG A O 1
ATOM 1115 N N . LYS A 1 147 ? -15.219 -7.484 -2.344 1 98.56 147 LYS A N 1
ATOM 1116 C CA . LYS A 1 147 ? -15.547 -8.289 -3.516 1 98.56 147 LYS A CA 1
ATOM 1117 C C . LYS A 1 147 ? -16.812 -9.117 -3.275 1 98.56 147 LYS A C 1
ATOM 1119 O O . LYS A 1 147 ? -17.078 -9.523 -2.145 1 98.56 147 LYS A O 1
ATOM 1124 N N . PHE A 1 148 ? -17.547 -9.312 -4.316 1 98.38 148 PHE A N 1
ATOM 1125 C CA . PHE A 1 148 ? -18.797 -10.055 -4.258 1 98.38 148 PHE A CA 1
ATOM 1126 C C . PHE A 1 148 ? -19.719 -9.492 -3.178 1 98.38 148 PHE A C 1
ATOM 1128 O O . PHE A 1 148 ? -20.375 -10.25 -2.463 1 98.38 148 PHE A O 1
ATOM 1135 N N . GLY A 1 149 ? -19.656 -8.203 -2.979 1 97.06 149 GLY A N 1
ATOM 1136 C CA . GLY A 1 149 ? -20.562 -7.52 -2.059 1 97.06 149 GLY A CA 1
ATOM 1137 C C . GLY A 1 149 ? -20.156 -7.676 -0.605 1 97.06 149 GLY A C 1
ATOM 1138 O O . GLY A 1 149 ? -20.906 -7.305 0.297 1 97.06 149 GLY A O 1
ATOM 1139 N N . ARG A 1 150 ? -18.922 -8.164 -0.391 1 97.75 150 ARG A N 1
ATOM 1140 C CA . ARG A 1 150 ? -18.453 -8.406 0.974 1 97.75 150 ARG A CA 1
ATOM 1141 C C . ARG A 1 150 ? -17.172 -7.641 1.264 1 97.75 150 ARG A C 1
ATOM 1143 O O . ARG A 1 150 ? -16.312 -7.523 0.395 1 97.75 150 ARG A O 1
ATOM 1150 N N . TRP A 1 151 ? -17.141 -7.184 2.463 1 98.12 151 TRP A N 1
ATOM 1151 C CA . TRP A 1 151 ? -15.883 -6.641 2.949 1 98.12 151 TRP A CA 1
ATOM 1152 C C . TRP A 1 151 ? -14.93 -7.762 3.354 1 98.12 151 TRP A C 1
ATOM 1154 O O . TRP A 1 151 ? -15.328 -8.719 4.016 1 98.12 151 TRP A O 1
ATOM 1164 N N . LEU A 1 152 ? -13.672 -7.625 2.959 1 98.69 152 LEU A N 1
ATOM 1165 C CA . LEU A 1 152 ? -12.68 -8.672 3.16 1 98.69 152 LEU A CA 1
ATOM 1166 C C . LEU A 1 152 ? -11.453 -8.125 3.883 1 98.69 152 LEU A C 1
ATOM 1168 O O . LEU A 1 152 ? -11 -7.012 3.592 1 98.69 152 LEU A O 1
ATOM 1172 N N . ASP A 1 153 ? -10.945 -8.93 4.805 1 98.88 153 ASP A N 1
ATOM 1173 C CA . ASP A 1 153 ? -9.711 -8.57 5.488 1 98.88 153 ASP A CA 1
ATOM 1174 C C . ASP A 1 153 ? -8.492 -8.906 4.633 1 98.88 153 ASP A C 1
ATOM 1176 O O . ASP A 1 153 ? -8.508 -9.867 3.865 1 98.88 153 ASP A O 1
ATOM 1180 N N . LEU A 1 154 ? -7.484 -8.102 4.742 1 98.88 154 LEU A N 1
ATOM 1181 C CA . LEU A 1 154 ? -6.191 -8.383 4.125 1 98.88 154 LEU A CA 1
ATOM 1182 C C . LEU A 1 154 ? -5.176 -8.844 5.164 1 98.88 154 LEU A C 1
ATOM 1184 O O . LEU A 1 154 ? -4.934 -8.148 6.152 1 98.88 154 LEU A O 1
ATOM 1188 N N . VAL A 1 155 ? -4.613 -9.961 5.008 1 98.94 155 VAL A N 1
ATOM 1189 C CA . VAL A 1 155 ? -3.51 -10.461 5.824 1 98.94 155 VAL A CA 1
ATOM 1190 C C . VAL A 1 155 ? -2.178 -10.094 5.172 1 98.94 155 VAL A C 1
ATOM 1192 O O . VAL A 1 155 ? -1.996 -10.289 3.969 1 98.94 155 VAL A O 1
ATOM 1195 N N . LEU A 1 156 ? -1.277 -9.578 5.938 1 98.94 156 LEU A N 1
ATOM 1196 C CA . LEU A 1 156 ? 0.069 -9.297 5.453 1 98.94 156 LEU A CA 1
ATOM 1197 C C . LEU A 1 156 ? 1.094 -10.188 6.141 1 98.94 156 LEU A C 1
ATOM 1199 O O . LEU A 1 156 ? 1.079 -10.328 7.367 1 98.94 156 LEU A O 1
ATOM 1203 N N . MET A 1 157 ? 1.916 -10.797 5.352 1 98.94 157 MET A N 1
ATOM 1204 C CA . MET A 1 157 ? 3.09 -11.531 5.805 1 98.94 157 MET A CA 1
ATOM 1205 C C . MET A 1 157 ? 4.359 -10.984 5.164 1 98.94 157 MET A C 1
ATOM 1207 O O . MET A 1 157 ? 4.301 -10.344 4.113 1 98.94 157 MET A O 1
ATOM 1211 N N . VAL A 1 158 ? 5.488 -11.242 5.852 1 98.88 158 VAL A N 1
ATOM 1212 C CA . VAL A 1 158 ? 6.695 -10.617 5.32 1 98.88 158 VAL A CA 1
ATOM 1213 C C . VAL A 1 158 ? 7.898 -11.523 5.566 1 98.88 158 VAL A C 1
ATOM 1215 O O . VAL A 1 158 ? 7.906 -12.305 6.52 1 98.88 158 VAL A O 1
ATOM 1218 N N . LYS A 1 159 ? 8.828 -11.484 4.711 1 98.56 159 LYS A N 1
ATOM 1219 C CA . LYS A 1 159 ? 10.203 -11.953 4.891 1 98.56 159 LYS A CA 1
ATOM 1220 C C . LYS A 1 159 ? 11.188 -10.789 4.875 1 98.56 159 LYS A C 1
ATOM 1222 O O . LYS A 1 159 ? 11.164 -9.961 3.959 1 98.56 159 LYS A O 1
ATOM 1227 N N . VAL A 1 160 ? 11.953 -10.68 5.887 1 98.12 160 VAL A N 1
ATOM 1228 C CA . VAL A 1 160 ? 13.055 -9.711 5.926 1 98.12 160 VAL A CA 1
ATOM 1229 C C . VAL A 1 160 ? 14.352 -10.391 5.5 1 98.12 160 VAL A C 1
ATOM 1231 O O . VAL A 1 160 ? 14.758 -11.398 6.09 1 98.12 160 VAL A O 1
ATOM 1234 N N . PHE A 1 161 ? 14.938 -9.875 4.426 1 96.88 161 PHE A N 1
ATOM 1235 C CA . PHE A 1 161 ? 16.172 -10.469 3.92 1 96.88 161 PHE A CA 1
ATOM 1236 C C . PHE A 1 161 ? 17.375 -9.961 4.707 1 96.88 161 PHE A C 1
ATOM 1238 O O . PHE A 1 161 ? 17.484 -8.766 4.988 1 96.88 161 PHE A O 1
ATOM 1245 N N . PRO A 1 162 ? 18.156 -10.867 5.195 1 85.19 162 PRO A N 1
ATOM 1246 C CA . PRO A 1 162 ? 19.344 -10.438 5.934 1 85.19 162 PRO A CA 1
ATOM 1247 C C . PRO A 1 162 ? 20.219 -9.477 5.133 1 85.19 162 PRO A C 1
ATOM 1249 O O . PRO A 1 162 ? 20.297 -9.578 3.906 1 85.19 162 PRO A O 1
ATOM 1252 N N . THR A 1 163 ? 20.641 -8.312 5.707 1 71.69 163 THR A N 1
ATOM 1253 C CA . THR A 1 163 ? 21.562 -7.383 5.07 1 71.69 163 THR A CA 1
ATOM 1254 C C . THR A 1 163 ? 22.922 -8.039 4.84 1 71.69 163 THR A C 1
ATOM 1256 O O . THR A 1 163 ? 23.438 -8.734 5.719 1 71.69 163 THR A O 1
ATOM 1259 N N . HIS A 1 164 ? 23.234 -8.555 3.744 1 53.28 164 HIS A N 1
ATOM 1260 C CA . HIS A 1 164 ? 24.594 -9.07 3.598 1 53.28 164 HIS A CA 1
ATOM 1261 C C . HIS A 1 164 ? 25.625 -8.047 4.07 1 53.28 164 HIS A C 1
ATOM 1263 O O . HIS A 1 164 ? 25.562 -6.875 3.695 1 53.28 164 HIS A O 1
ATOM 1269 N N . GLY A 1 165 ? 26.203 -8.055 5.336 1 39.84 165 GLY A N 1
ATOM 1270 C CA . GLY A 1 165 ? 27.484 -7.438 5.66 1 39.84 165 GLY A CA 1
ATOM 1271 C C . GLY A 1 165 ? 28.531 -7.633 4.578 1 39.84 165 GLY A C 1
ATOM 1272 O O . GLY A 1 165 ? 28.422 -8.555 3.768 1 39.84 165 GLY A O 1
ATOM 1273 N N . MET B 1 1 ? -9.766 28.203 10.016 1 92.69 1 MET B N 1
ATOM 1274 C CA . MET B 1 1 ? -10.57 27.953 8.828 1 92.69 1 MET B CA 1
ATOM 1275 C C . MET B 1 1 ? -10.008 26.781 8.031 1 92.69 1 MET B C 1
ATOM 1277 O O . MET B 1 1 ? -8.789 26.641 7.891 1 92.69 1 MET B O 1
ATOM 1281 N N . ILE B 1 2 ? -10.836 25.797 7.645 1 97.94 2 ILE B N 1
ATOM 1282 C CA . ILE B 1 2 ? -10.453 24.688 6.781 1 97.94 2 ILE B CA 1
ATOM 1283 C C . ILE B 1 2 ? -10.953 24.938 5.363 1 97.94 2 ILE B C 1
ATOM 1285 O O . ILE B 1 2 ? -12.133 25.266 5.16 1 97.94 2 ILE B O 1
ATOM 1289 N N . ARG B 1 3 ? -10.086 24.781 4.387 1 97.75 3 ARG B N 1
ATOM 1290 C CA . ARG B 1 3 ? -10.5 25.016 3.008 1 97.75 3 ARG B CA 1
ATOM 1291 C C . ARG B 1 3 ? -9.633 24.219 2.037 1 97.75 3 ARG B C 1
ATOM 1293 O O . ARG B 1 3 ? -8.531 23.797 2.379 1 97.75 3 ARG B O 1
ATOM 1300 N N . PRO B 1 4 ? -10.094 24.016 0.792 1 98.06 4 PRO B N 1
ATOM 1301 C CA . PRO B 1 4 ? -9.273 23.344 -0.219 1 98.06 4 PRO B CA 1
ATOM 1302 C C . PRO B 1 4 ? -8.031 24.141 -0.607 1 98.06 4 PRO B C 1
ATOM 1304 O O . PRO B 1 4 ? -8.062 25.359 -0.612 1 98.06 4 PRO B O 1
ATOM 1307 N N . ALA B 1 5 ? -6.996 23.453 -0.915 1 98.38 5 ALA B N 1
ATOM 1308 C CA . ALA B 1 5 ? -5.754 24.062 -1.377 1 98.38 5 ALA B CA 1
ATOM 1309 C C . ALA B 1 5 ? -5.93 24.688 -2.762 1 98.38 5 ALA B C 1
ATOM 1311 O O . ALA B 1 5 ? -6.668 24.156 -3.594 1 98.38 5 ALA B O 1
ATOM 1312 N N . ARG B 1 6 ? -5.258 25.781 -2.965 1 96.19 6 ARG B N 1
ATOM 1313 C CA . ARG B 1 6 ? -5.117 26.438 -4.262 1 96.19 6 ARG B CA 1
ATOM 1314 C C . ARG B 1 6 ? -3.652 26.516 -4.676 1 96.19 6 ARG B C 1
ATOM 1316 O O . ARG B 1 6 ? -2.756 26.359 -3.848 1 96.19 6 ARG B O 1
ATOM 1323 N N . ASP B 1 7 ? -3.502 26.766 -5.965 1 97 7 ASP B N 1
ATOM 1324 C CA . ASP B 1 7 ? -2.137 26.859 -6.473 1 97 7 ASP B CA 1
ATOM 1325 C C . ASP B 1 7 ? -1.334 27.906 -5.703 1 97 7 ASP B C 1
ATOM 1327 O O . ASP B 1 7 ? -0.131 27.734 -5.488 1 97 7 ASP B O 1
ATOM 1331 N N . ALA B 1 8 ? -1.979 28.938 -5.312 1 97.25 8 ALA B N 1
ATOM 1332 C CA . ALA B 1 8 ? -1.312 30.031 -4.621 1 97.25 8 ALA B CA 1
ATOM 1333 C C . ALA B 1 8 ? -0.774 29.578 -3.266 1 97.25 8 ALA B C 1
ATOM 1335 O O . ALA B 1 8 ? 0.065 30.266 -2.668 1 97.25 8 ALA B O 1
ATOM 1336 N N . ASP B 1 9 ? -1.188 28.438 -2.764 1 98.31 9 ASP B N 1
ATOM 1337 C CA . ASP B 1 9 ? -0.783 27.938 -1.45 1 98.31 9 ASP B CA 1
ATOM 1338 C C . ASP B 1 9 ? 0.496 27.109 -1.546 1 98.31 9 ASP B C 1
ATOM 1340 O O . ASP B 1 9 ? 1.095 26.766 -0.525 1 98.31 9 ASP B O 1
ATOM 1344 N N . ILE B 1 10 ? 0.927 26.812 -2.738 1 98.69 10 ILE B N 1
ATOM 1345 C CA . ILE B 1 10 ? 1.988 25.844 -2.986 1 98.69 10 ILE B CA 1
ATOM 1346 C C . ILE B 1 10 ? 3.266 26.281 -2.273 1 98.69 10 ILE B C 1
ATOM 1348 O O . ILE B 1 10 ? 3.904 25.484 -1.586 1 98.69 10 ILE B O 1
ATOM 1352 N N . PRO B 1 11 ? 3.648 27.594 -2.291 1 98.5 11 PRO B N 1
ATOM 1353 C CA . PRO B 1 11 ? 4.867 27.984 -1.574 1 98.5 11 PRO B CA 1
ATOM 1354 C C . PRO B 1 11 ? 4.766 27.734 -0.07 1 98.5 11 PRO B C 1
ATOM 1356 O O . PRO B 1 11 ? 5.715 27.234 0.544 1 98.5 11 PRO B O 1
ATOM 1359 N N . ALA B 1 12 ? 3.697 28.078 0.519 1 98.31 12 ALA B N 1
ATOM 1360 C CA . ALA B 1 12 ? 3.516 27.875 1.954 1 98.31 12 ALA B CA 1
ATOM 1361 C C . ALA B 1 12 ? 3.49 26.391 2.303 1 98.31 12 ALA B C 1
ATOM 1363 O O . ALA B 1 12 ? 4.012 25.984 3.342 1 98.31 12 ALA B O 1
ATOM 1364 N N . LEU B 1 13 ? 2.881 25.609 1.436 1 98.75 13 LEU B N 1
ATOM 1365 C CA . LEU B 1 13 ? 2.83 24.156 1.633 1 98.75 13 LEU B CA 1
ATOM 1366 C C . LEU B 1 13 ? 4.23 23.547 1.574 1 98.75 13 LEU B C 1
ATOM 1368 O O . LEU B 1 13 ? 4.574 22.703 2.393 1 98.75 13 LEU B O 1
ATOM 1372 N N . ILE B 1 14 ? 4.965 23.984 0.632 1 98.81 14 ILE B N 1
ATOM 1373 C CA . ILE B 1 14 ? 6.336 23.5 0.491 1 98.81 14 ILE B CA 1
ATOM 1374 C C . ILE B 1 14 ? 7.141 23.875 1.734 1 98.81 14 ILE B C 1
ATOM 1376 O O . ILE B 1 14 ? 7.883 23.047 2.273 1 98.81 14 ILE B O 1
ATOM 1380 N N . ALA B 1 15 ? 6.973 25.094 2.225 1 98.38 15 ALA B N 1
ATOM 1381 C CA . ALA B 1 15 ? 7.688 25.578 3.4 1 98.38 15 ALA B CA 1
ATOM 1382 C C . ALA B 1 15 ? 7.34 24.75 4.637 1 98.38 15 ALA B C 1
ATOM 1384 O O . ALA B 1 15 ? 8.18 24.562 5.52 1 98.38 15 ALA B O 1
ATOM 1385 N N . LEU B 1 16 ? 6.199 24.281 4.66 1 98.31 16 LEU B N 1
ATOM 1386 C CA . LEU B 1 16 ? 5.742 23.484 5.789 1 98.31 16 LEU B CA 1
ATOM 1387 C C . LEU B 1 16 ? 6.188 22.031 5.648 1 98.31 16 LEU B C 1
ATOM 1389 O O . LEU B 1 16 ? 6.664 21.422 6.609 1 98.31 16 LEU B O 1
ATOM 1393 N N . TRP B 1 17 ? 6.07 21.422 4.457 1 98.69 17 TRP B N 1
ATOM 1394 C CA . TRP B 1 17 ? 6.211 20 4.219 1 98.69 17 TRP B CA 1
ATOM 1395 C C . TRP B 1 17 ? 7.68 19.609 4.098 1 98.69 17 TRP B C 1
ATOM 1397 O O . TRP B 1 17 ? 8.109 18.594 4.668 1 98.69 17 TRP B O 1
ATOM 1407 N N . ASN B 1 18 ? 8.492 20.375 3.451 1 98.81 18 ASN B N 1
ATOM 1408 C CA . ASN B 1 18 ? 9.852 19.984 3.086 1 98.81 18 ASN B CA 1
ATOM 1409 C C . ASN B 1 18 ? 10.742 19.828 4.316 1 98.81 18 ASN B C 1
ATOM 1411 O O . ASN B 1 18 ? 11.57 18.922 4.379 1 98.81 18 ASN B O 1
ATOM 1415 N N . PRO B 1 19 ? 10.602 20.688 5.352 1 98.56 19 PRO B N 1
ATOM 1416 C CA . PRO B 1 19 ? 11.398 20.422 6.551 1 98.56 19 PRO B CA 1
ATOM 1417 C C . PRO B 1 19 ? 11.094 19.062 7.184 1 98.56 19 PRO B C 1
ATOM 1419 O O . PRO B 1 19 ? 11.984 18.406 7.715 1 98.56 19 PRO B O 1
ATOM 1422 N N . VAL B 1 20 ? 9.852 18.625 7.141 1 98.12 20 VAL B N 1
ATOM 1423 C CA . VAL B 1 20 ? 9.477 17.312 7.648 1 98.12 20 VAL B CA 1
ATOM 1424 C C . VAL B 1 20 ? 10.164 16.219 6.82 1 98.12 20 VAL B C 1
ATOM 1426 O O . VAL B 1 20 ? 10.719 15.273 7.375 1 98.12 20 VAL B O 1
ATOM 1429 N N . ILE B 1 21 ? 10.156 16.375 5.484 1 98.62 21 ILE B N 1
ATOM 1430 C CA . ILE B 1 21 ? 10.773 15.422 4.566 1 98.62 21 ILE B CA 1
ATOM 1431 C C . ILE B 1 21 ? 12.289 15.406 4.777 1 98.62 21 ILE B C 1
ATOM 1433 O O . ILE B 1 21 ? 12.891 14.344 4.93 1 98.62 21 ILE B O 1
ATOM 1437 N N . ARG B 1 22 ? 12.836 16.531 4.883 1 98.5 22 ARG B N 1
ATOM 1438 C CA . ARG B 1 22 ? 14.289 16.703 4.883 1 98.5 22 ARG B CA 1
ATOM 1439 C C . ARG B 1 22 ? 14.883 16.312 6.23 1 98.5 22 ARG B C 1
ATOM 1441 O O . ARG B 1 22 ? 15.938 15.672 6.285 1 98.5 22 ARG B O 1
ATOM 1448 N N . ASP B 1 23 ? 14.211 16.594 7.328 1 98.44 23 ASP B N 1
ATOM 1449 C CA . ASP B 1 23 ? 14.922 16.656 8.602 1 98.44 23 ASP B CA 1
ATOM 1450 C C . ASP B 1 23 ? 14.398 15.594 9.57 1 98.44 23 ASP B C 1
ATOM 14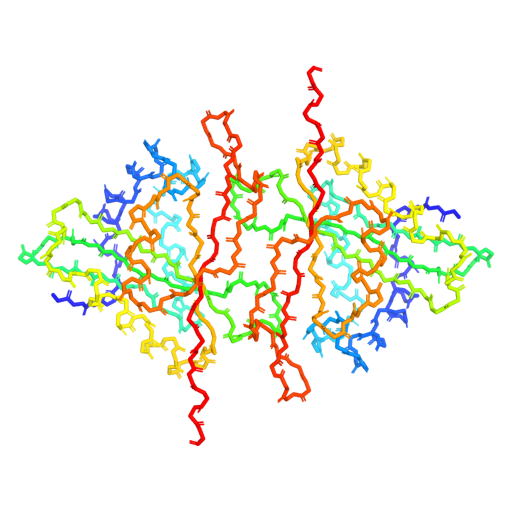52 O O . ASP B 1 23 ? 14.914 15.445 10.68 1 98.44 23 ASP B O 1
ATOM 1456 N N . THR B 1 24 ? 13.414 14.875 9.172 1 98.5 24 THR B N 1
ATOM 1457 C CA . THR B 1 24 ? 12.828 13.961 10.141 1 98.5 24 THR B CA 1
ATOM 1458 C C . THR B 1 24 ? 12.609 12.578 9.531 1 98.5 24 THR B C 1
ATOM 1460 O O . THR B 1 24 ? 12.797 12.391 8.328 1 98.5 24 THR B O 1
ATOM 1463 N N . THR B 1 25 ? 12.211 11.633 10.344 1 98.56 25 THR B N 1
ATOM 1464 C CA . THR B 1 25 ? 11.789 10.312 9.891 1 98.56 25 THR B CA 1
ATOM 1465 C C . THR B 1 25 ? 10.281 10.148 10.039 1 98.56 25 THR B C 1
ATOM 1467 O O . THR B 1 25 ? 9.773 9.023 10.086 1 98.56 25 THR B O 1
ATOM 1470 N N . ILE B 1 26 ? 9.609 11.25 10.141 1 98.12 26 ILE B N 1
ATOM 1471 C CA . ILE B 1 26 ? 8.148 11.211 10.203 1 98.12 26 ILE B CA 1
ATOM 1472 C C . ILE B 1 26 ? 7.598 10.609 8.906 1 98.12 26 ILE B C 1
ATOM 1474 O O . ILE B 1 26 ? 6.602 9.883 8.93 1 98.12 26 ILE B O 1
ATOM 1478 N N . THR B 1 27 ? 8.227 10.969 7.785 1 98.12 27 THR B N 1
ATOM 1479 C CA . THR B 1 27 ? 8.008 10.352 6.484 1 98.12 27 THR B CA 1
ATOM 1480 C C . THR B 1 27 ? 9.266 9.633 6 1 98.12 27 THR B C 1
ATOM 1482 O O . THR B 1 27 ? 10.375 9.984 6.398 1 98.12 27 THR B O 1
ATOM 1485 N N . PHE B 1 28 ? 9.023 8.719 5.18 1 98.56 28 PHE B N 1
ATOM 1486 C CA . PHE B 1 28 ? 10.164 7.953 4.688 1 98.56 28 PHE B CA 1
ATOM 1487 C C . PHE B 1 28 ? 10.727 8.578 3.42 1 98.56 28 PHE B C 1
ATOM 1489 O O . PHE B 1 28 ? 11.82 8.211 2.973 1 98.56 28 PHE B O 1
ATOM 1496 N N . SER B 1 29 ? 9.984 9.539 2.84 1 98.06 29 SER B N 1
ATOM 1497 C CA . SER B 1 29 ? 10.445 10.203 1.63 1 98.06 29 SER B CA 1
ATOM 1498 C C . SER B 1 29 ? 11.672 11.07 1.913 1 98.06 29 SER B C 1
ATOM 1500 O O . SER B 1 29 ? 11.742 11.742 2.945 1 98.06 29 SER B O 1
ATOM 1502 N N . SER B 1 30 ? 12.625 11.047 0.986 1 98.19 30 SER B N 1
ATOM 1503 C CA . SER B 1 30 ? 13.766 11.953 1.044 1 98.19 30 SER B CA 1
ATOM 1504 C C . SER B 1 30 ? 13.742 12.945 -0.113 1 98.19 30 SER B C 1
ATOM 1506 O O . SER B 1 30 ? 14.719 13.664 -0.341 1 98.19 30 SER B O 1
ATOM 1508 N N . GLU B 1 31 ? 12.68 12.93 -0.828 1 98.25 31 GLU B N 1
ATOM 1509 C CA . GLU B 1 31 ? 12.523 13.828 -1.971 1 98.25 31 GLU B CA 1
ATOM 1510 C C . GLU B 1 31 ? 11.609 15 -1.632 1 98.25 31 GLU B C 1
ATOM 1512 O O . GLU B 1 31 ? 10.398 14.836 -1.502 1 98.25 31 GLU B O 1
ATOM 1517 N N . GLU B 1 32 ? 12.227 16.094 -1.604 1 98.69 32 GLU B N 1
ATOM 1518 C CA . GLU B 1 32 ? 11.469 17.297 -1.284 1 98.69 32 GLU B CA 1
ATOM 1519 C C . GLU B 1 32 ? 10.469 17.625 -2.391 1 98.69 32 GLU B C 1
ATOM 1521 O O . GLU B 1 32 ? 10.68 17.266 -3.551 1 98.69 32 GLU B O 1
ATOM 1526 N N . LYS B 1 33 ? 9.477 18.312 -1.98 1 98.75 33 LYS B N 1
ATOM 1527 C CA . LYS B 1 33 ? 8.477 18.766 -2.938 1 98.75 33 LYS B CA 1
ATOM 1528 C C . LYS B 1 33 ? 8.969 19.984 -3.711 1 98.75 33 LYS B C 1
ATOM 1530 O O . LYS B 1 33 ? 9.625 20.875 -3.146 1 98.75 33 LYS B O 1
ATOM 1535 N N . THR B 1 34 ? 8.672 19.953 -4.969 1 98.81 34 THR B N 1
ATOM 1536 C CA . THR B 1 34 ? 8.812 21.125 -5.82 1 98.81 34 THR B CA 1
ATOM 1537 C C . THR B 1 34 ? 7.445 21.734 -6.152 1 98.81 34 THR B C 1
ATOM 1539 O O . THR B 1 34 ? 6.418 21.078 -5.953 1 98.81 34 THR B O 1
ATOM 1542 N N . PRO B 1 35 ? 7.477 22.938 -6.574 1 98.75 35 PRO B N 1
ATOM 1543 C CA . PRO B 1 35 ? 6.184 23.484 -6.992 1 98.75 35 PRO B CA 1
ATOM 1544 C C . PRO B 1 35 ? 5.469 22.594 -8.008 1 98.75 35 PRO B C 1
ATOM 1546 O O . PRO B 1 35 ? 4.262 22.375 -7.895 1 98.75 35 PRO B O 1
ATOM 1549 N N . GLU B 1 36 ? 6.176 22.062 -8.914 1 98.69 36 GLU B N 1
ATOM 1550 C CA . GLU B 1 36 ? 5.594 21.234 -9.969 1 98.69 36 GLU B CA 1
ATOM 1551 C C . GLU B 1 36 ? 5.055 19.922 -9.398 1 98.69 36 GLU B C 1
ATOM 1553 O O . GLU B 1 36 ? 3.947 19.5 -9.734 1 98.69 36 GLU B O 1
ATOM 1558 N N . SER B 1 37 ? 5.82 19.281 -8.625 1 98.5 37 SER B N 1
ATOM 1559 C CA . SER B 1 37 ? 5.395 18 -8.086 1 98.5 37 SER B CA 1
ATOM 1560 C C . SER B 1 37 ? 4.188 18.156 -7.164 1 98.5 37 SER B C 1
ATOM 1562 O O . SER B 1 37 ? 3.289 17.312 -7.164 1 98.5 37 SER B O 1
ATOM 1564 N N . LEU B 1 38 ? 4.219 19.203 -6.383 1 98.75 38 LEU B N 1
ATOM 1565 C CA . LEU B 1 38 ? 3.094 19.422 -5.48 1 98.75 38 LEU B CA 1
ATOM 1566 C C . LEU B 1 38 ? 1.838 19.797 -6.262 1 98.75 38 LEU B C 1
ATOM 1568 O O . LEU B 1 38 ? 0.743 19.328 -5.941 1 98.75 38 LEU B O 1
ATOM 1572 N N . ALA B 1 39 ? 1.982 20.609 -7.258 1 98.69 39 ALA B N 1
ATOM 1573 C CA . ALA B 1 39 ? 0.847 20.922 -8.117 1 98.69 39 ALA B CA 1
ATOM 1574 C C . ALA B 1 39 ? 0.252 19.641 -8.727 1 98.69 39 ALA B C 1
ATOM 1576 O O . ALA B 1 39 ? -0.97 19.5 -8.805 1 98.69 39 ALA B O 1
ATOM 1577 N N . ARG B 1 40 ? 1.074 18.781 -9.141 1 98.5 40 ARG B N 1
ATOM 1578 C CA . ARG B 1 40 ? 0.626 17.516 -9.703 1 98.5 40 ARG B CA 1
ATOM 1579 C C . ARG B 1 40 ? -0.15 16.703 -8.672 1 98.5 40 ARG B C 1
ATOM 1581 O O . ARG B 1 40 ? -1.187 16.109 -8.992 1 98.5 40 ARG B O 1
ATOM 1588 N N . ILE B 1 41 ? 0.356 16.672 -7.48 1 98.38 41 ILE B N 1
ATOM 1589 C CA . ILE B 1 41 ? -0.31 15.93 -6.414 1 98.38 41 ILE B CA 1
ATOM 1590 C C . ILE B 1 41 ? -1.702 16.516 -6.172 1 98.38 41 ILE B C 1
ATOM 1592 O O . ILE B 1 41 ? -2.686 15.773 -6.102 1 98.38 41 ILE B O 1
ATOM 1596 N N . ILE B 1 42 ? -1.764 17.812 -6.031 1 98.62 42 ILE B N 1
ATOM 1597 C CA . ILE B 1 42 ? -3.035 18.484 -5.789 1 98.62 42 ILE B CA 1
ATOM 1598 C C . ILE B 1 42 ? -4 18.188 -6.934 1 98.62 42 ILE B C 1
ATOM 1600 O O . ILE B 1 42 ? -5.164 17.844 -6.703 1 98.62 42 ILE B O 1
ATOM 1604 N N . ASP B 1 43 ? -3.527 18.234 -8.172 1 98.31 43 ASP B N 1
ATOM 1605 C CA . ASP B 1 43 ? -4.344 17.969 -9.352 1 98.31 43 ASP B CA 1
ATOM 1606 C C . ASP B 1 43 ? -4.82 16.516 -9.367 1 98.31 43 ASP B C 1
ATOM 1608 O O . ASP B 1 43 ? -5.969 16.234 -9.727 1 98.31 43 ASP B O 1
ATOM 1612 N N . GLU B 1 44 ? -3.951 15.641 -9.031 1 98.12 44 GLU B N 1
ATOM 1613 C CA . GLU B 1 44 ? -4.301 14.227 -9 1 98.12 44 GLU B CA 1
ATOM 1614 C C . GLU B 1 44 ? -5.391 13.945 -7.965 1 98.12 44 GLU B C 1
ATOM 1616 O O . GLU B 1 44 ? -6.297 13.156 -8.211 1 98.12 44 GLU B O 1
ATOM 1621 N N . ARG B 1 45 ? -5.203 14.602 -6.82 1 98.5 45 ARG B N 1
ATOM 1622 C CA . ARG B 1 45 ? -6.242 14.469 -5.809 1 98.5 45 ARG B CA 1
ATOM 1623 C C . ARG B 1 45 ? -7.59 14.945 -6.34 1 98.5 45 ARG B C 1
ATOM 1625 O O . ARG B 1 45 ? -8.586 14.219 -6.254 1 98.5 45 ARG B O 1
ATOM 1632 N N . ARG B 1 46 ? -7.594 16.031 -6.91 1 97.19 46 ARG B N 1
ATOM 1633 C CA . ARG B 1 46 ? -8.812 16.625 -7.438 1 97.19 46 ARG B CA 1
ATOM 1634 C C . ARG B 1 46 ? -9.43 15.742 -8.523 1 97.19 46 ARG B C 1
ATOM 1636 O O . ARG B 1 46 ? -10.641 15.508 -8.523 1 97.19 46 ARG B O 1
ATOM 1643 N N . ALA B 1 47 ? -8.625 15.32 -9.383 1 97.88 47 ALA B N 1
ATOM 1644 C CA . ALA B 1 47 ? -9.094 14.484 -10.484 1 97.88 47 ALA B CA 1
ATOM 1645 C C . ALA B 1 47 ? -9.719 13.195 -9.977 1 97.88 47 ALA B C 1
ATOM 1647 O O . ALA B 1 47 ? -10.641 12.656 -10.594 1 97.88 47 ALA B O 1
ATOM 1648 N N . ALA B 1 48 ? -9.273 12.766 -8.836 1 98 48 ALA B N 1
ATOM 1649 C CA . ALA B 1 48 ? -9.758 11.516 -8.266 1 98 48 ALA B CA 1
ATOM 1650 C C . ALA B 1 48 ? -10.938 11.766 -7.32 1 98 48 ALA B C 1
ATOM 1652 O O . ALA B 1 48 ? -11.406 10.844 -6.652 1 98 48 ALA B O 1
ATOM 1653 N N . GLY B 1 49 ? -11.305 12.969 -7.195 1 98 49 GLY B N 1
ATOM 1654 C CA . GLY B 1 49 ? -12.406 13.312 -6.312 1 98 49 GLY B CA 1
ATOM 1655 C C . GLY B 1 49 ? -12.008 1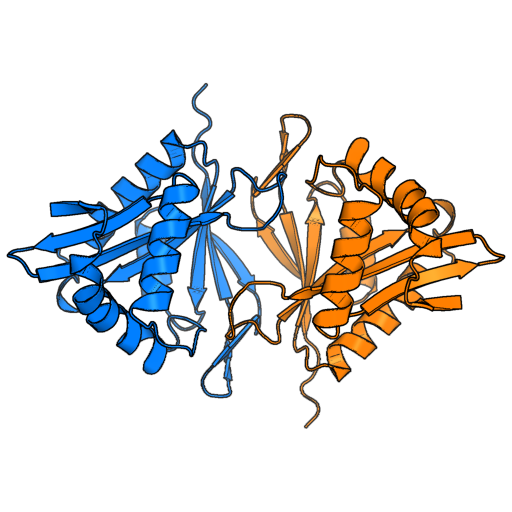3.32 -4.848 1 98 49 GLY B C 1
ATOM 1656 O O . GLY B 1 49 ? -12.844 13.062 -3.975 1 98 49 GLY B O 1
ATOM 1657 N N . ARG B 1 50 ? -10.734 13.484 -4.605 1 98.44 50 ARG B N 1
ATOM 1658 C CA . ARG B 1 50 ? -10.219 13.562 -3.242 1 98.44 50 ARG B CA 1
ATOM 1659 C C . ARG B 1 50 ? -9.93 15.008 -2.848 1 98.44 50 ARG B C 1
ATOM 1661 O O . ARG B 1 50 ? -9.891 15.891 -3.703 1 98.44 50 ARG B O 1
ATOM 1668 N N . GLU B 1 51 ? -9.703 15.203 -1.616 1 98.06 51 GLU B N 1
ATOM 1669 C CA . GLU B 1 51 ? -9.469 16.562 -1.141 1 98.06 51 GLU B CA 1
ATOM 1670 C C . GLU B 1 51 ? -8.031 16.766 -0.687 1 98.06 51 GLU B C 1
ATOM 1672 O O . GLU B 1 51 ? -7.375 15.805 -0.26 1 98.06 51 GLU B O 1
ATOM 1677 N N . PHE B 1 52 ? -7.578 17.922 -0.872 1 98.88 52 PHE B N 1
ATOM 1678 C CA . PHE B 1 52 ? -6.383 18.484 -0.261 1 98.88 52 PHE B CA 1
ATOM 1679 C C . PHE B 1 52 ? -6.73 19.75 0.536 1 98.88 52 PHE B C 1
ATOM 1681 O O . PHE B 1 52 ? -6.953 20.812 -0.039 1 98.88 52 PHE B O 1
ATOM 1688 N N . LEU B 1 53 ? -6.719 19.594 1.881 1 98.88 53 LEU B N 1
ATOM 1689 C CA . LEU B 1 53 ? -7.289 20.641 2.727 1 98.88 53 LEU B CA 1
ATOM 1690 C C . LEU B 1 53 ? -6.199 21.359 3.521 1 98.88 53 LEU B C 1
ATOM 1692 O O . LEU B 1 53 ? -5.234 20.719 3.961 1 98.88 53 LEU B O 1
ATOM 1696 N N . LEU B 1 54 ? -6.406 22.641 3.746 1 98.69 54 LEU B N 1
ATOM 1697 C CA . LEU B 1 54 ? -5.543 23.469 4.582 1 98.69 54 LEU B CA 1
ATOM 1698 C C . LEU B 1 54 ? -6.281 23.938 5.832 1 98.69 54 LEU B C 1
ATOM 1700 O O . LEU B 1 54 ? -7.48 24.234 5.777 1 98.69 54 LEU B O 1
ATOM 1704 N N . ALA B 1 55 ? -5.59 23.969 6.938 1 98.56 55 ALA B N 1
ATOM 1705 C CA . ALA B 1 55 ? -6.008 24.734 8.109 1 98.56 55 ALA B CA 1
ATOM 1706 C C . ALA B 1 55 ? -5.258 26.047 8.195 1 98.56 55 ALA B C 1
ATOM 1708 O O . ALA B 1 55 ? -4.023 26.078 8.195 1 98.56 55 ALA B O 1
ATOM 1709 N N . GLU B 1 56 ? -6.023 27.109 8.227 1 96.44 56 GLU B N 1
ATOM 1710 C CA . GLU B 1 56 ? -5.43 28.438 8.289 1 96.44 56 GLU B CA 1
ATOM 1711 C C . GLU B 1 56 ? -5.941 29.219 9.492 1 96.44 56 GLU B C 1
ATOM 1713 O O . GLU B 1 56 ? -7.125 29.141 9.828 1 96.44 56 GLU B O 1
ATOM 1718 N N . GLU B 1 57 ? -5.055 29.906 10.141 1 93.69 57 GLU B N 1
ATOM 1719 C CA . GLU B 1 57 ? -5.383 30.828 11.227 1 93.69 57 GLU B CA 1
ATOM 1720 C C . GLU B 1 57 ? -4.633 32.156 11.07 1 93.69 57 GLU B C 1
ATOM 1722 O O . GLU B 1 57 ? -3.4 32.156 11.008 1 93.69 57 GLU B O 1
ATOM 1727 N N . ASP B 1 58 ? -5.391 33.219 11.086 1 90.5 58 ASP B N 1
ATOM 1728 C CA . ASP B 1 58 ? -4.828 34.562 10.992 1 90.5 58 ASP B CA 1
ATOM 1729 C C . ASP B 1 58 ? -3.846 34.688 9.828 1 90.5 58 ASP B C 1
ATOM 1731 O O . ASP B 1 58 ? -2.723 35.156 9.992 1 90.5 58 ASP B O 1
ATOM 1735 N N . GLY B 1 59 ? -4.168 34 8.688 1 88.69 59 GLY B N 1
ATOM 1736 C CA . GLY B 1 59 ? -3.381 34.062 7.469 1 88.69 59 GLY B CA 1
ATOM 1737 C C . GLY B 1 59 ? -2.193 33.125 7.461 1 88.69 59 GLY B C 1
ATOM 1738 O O . GLY B 1 59 ? -1.429 33.094 6.492 1 88.69 59 GLY B O 1
ATOM 1739 N N . ARG B 1 60 ? -2.072 32.375 8.523 1 93.19 60 ARG B N 1
ATOM 1740 C CA . ARG B 1 60 ? -0.957 31.438 8.625 1 93.19 60 ARG B CA 1
ATOM 1741 C C . ARG B 1 60 ? -1.422 30 8.391 1 93.19 60 ARG B C 1
ATOM 1743 O O . ARG B 1 60 ? -2.475 29.609 8.891 1 93.19 60 ARG B O 1
ATOM 1750 N N . LEU B 1 61 ? -0.626 29.297 7.602 1 97.38 61 LEU B N 1
ATOM 1751 C CA . LEU B 1 61 ? -0.895 27.875 7.383 1 97.38 61 LEU B CA 1
ATOM 1752 C C . LEU B 1 61 ? -0.549 27.062 8.625 1 97.38 61 LEU B C 1
ATOM 1754 O O . LEU B 1 61 ? 0.618 26.984 9.016 1 97.38 61 LEU B O 1
ATOM 1758 N N . MET B 1 62 ? -1.549 26.438 9.219 1 97.88 62 MET B N 1
ATOM 1759 C CA . MET B 1 62 ? -1.37 25.672 10.453 1 97.88 62 MET B CA 1
ATOM 1760 C C . MET B 1 62 ? -1.154 24.188 10.141 1 97.88 62 MET B C 1
ATOM 1762 O O . MET B 1 62 ? -0.701 23.438 11 1 97.88 62 MET B O 1
ATOM 1766 N N . GLY B 1 63 ? -1.524 23.75 8.961 1 98.56 63 GLY B N 1
ATOM 1767 C CA . GLY B 1 63 ? -1.36 22.375 8.539 1 98.56 63 GLY B CA 1
ATOM 1768 C C . GLY B 1 63 ? -2.17 22.016 7.305 1 98.56 63 GLY B C 1
ATOM 1769 O O . GLY B 1 63 ? -2.863 22.875 6.75 1 98.56 63 GLY B O 1
ATOM 1770 N N . PHE B 1 64 ? -1.99 20.828 6.867 1 98.81 64 PHE B N 1
ATOM 1771 C CA . PHE B 1 64 ? -2.789 20.312 5.762 1 98.81 64 PHE B CA 1
ATOM 1772 C C . PHE B 1 64 ? -3.074 18.828 5.945 1 98.81 64 PHE B C 1
ATOM 1774 O O . PHE B 1 64 ? -2.412 18.156 6.738 1 98.81 64 PHE B O 1
ATOM 1781 N N . ALA B 1 65 ? -4.051 18.328 5.266 1 98.88 65 ALA B N 1
ATOM 1782 C CA . ALA B 1 65 ? -4.367 16.906 5.164 1 98.88 65 ALA B CA 1
ATOM 1783 C C . ALA B 1 65 ? -4.906 16.562 3.779 1 98.88 65 ALA B C 1
ATOM 1785 O O . ALA B 1 65 ? -5.582 17.375 3.15 1 98.88 65 ALA B O 1
ATOM 1786 N N . THR B 1 66 ? -4.621 15.469 3.297 1 98.88 66 THR B N 1
ATOM 1787 C CA . THR B 1 66 ? -5.109 14.93 2.031 1 98.88 66 THR B CA 1
ATOM 1788 C C . THR B 1 66 ? -5.176 13.406 2.086 1 98.88 66 THR B C 1
ATOM 1790 O O . THR B 1 66 ? -4.766 12.797 3.076 1 98.88 66 THR B O 1
ATOM 1793 N N . TYR B 1 67 ? -5.816 12.828 1.135 1 98.88 67 TYR B N 1
ATOM 1794 C CA . TYR B 1 67 ? -5.926 11.375 1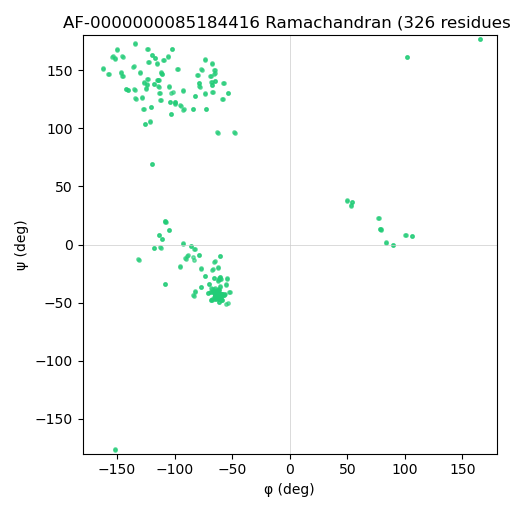.147 1 98.88 67 TYR B CA 1
ATOM 1795 C C . TYR B 1 67 ? -6.062 10.828 -0.268 1 98.88 67 TYR B C 1
ATOM 1797 O O . TYR B 1 67 ? -6.391 11.562 -1.198 1 98.88 67 TYR B O 1
ATOM 1805 N N . ALA B 1 68 ? -5.766 9.578 -0.412 1 98.69 68 ALA B N 1
ATOM 1806 C CA . ALA B 1 68 ? -5.902 8.812 -1.649 1 98.69 68 ALA B CA 1
ATOM 1807 C C . ALA B 1 68 ? -6.137 7.336 -1.358 1 98.69 68 ALA B C 1
ATOM 1809 O O . ALA B 1 68 ? -6.281 6.941 -0.199 1 98.69 68 ALA B O 1
ATOM 1810 N N . GLN B 1 69 ? -6.195 6.582 -2.387 1 98.62 69 GLN B N 1
ATOM 1811 C CA . GLN B 1 69 ? -6.426 5.152 -2.205 1 98.62 69 GLN B CA 1
ATOM 1812 C C . GLN B 1 69 ? -5.238 4.488 -1.517 1 98.62 69 GLN B C 1
ATOM 1814 O O . GLN B 1 69 ? -4.086 4.789 -1.826 1 98.62 69 GLN B O 1
ATOM 1819 N N . PHE B 1 70 ? -5.535 3.621 -0.585 1 98.69 70 PHE B N 1
ATOM 1820 C CA . PHE B 1 70 ? -4.566 2.961 0.282 1 98.69 70 PHE B CA 1
ATOM 1821 C C . PHE B 1 70 ? -3.689 2.004 -0.516 1 98.69 70 PHE B C 1
ATOM 1823 O O . PHE B 1 70 ? -2.465 2.012 -0.373 1 98.69 70 PHE B O 1
ATOM 1830 N N . ARG B 1 71 ? -4.293 1.208 -1.319 1 98.44 71 ARG B N 1
ATOM 1831 C CA . ARG B 1 71 ? -3.672 0.245 -2.223 1 98.44 71 ARG B CA 1
ATOM 1832 C C . ARG B 1 71 ? -4.316 0.293 -3.604 1 98.44 71 ARG B C 1
ATOM 1834 O O . ARG B 1 71 ? -5.496 0.626 -3.732 1 98.44 71 ARG B O 1
ATOM 1841 N N . GLY B 1 72 ? -3.529 -0.081 -4.547 1 96.81 72 GLY B N 1
ATOM 1842 C CA . GLY B 1 72 ? -4.039 -0.044 -5.91 1 96.81 72 GLY B CA 1
ATOM 1843 C C . GLY B 1 72 ? -5.039 -1.146 -6.203 1 96.81 72 GLY B C 1
ATOM 1844 O O . GLY B 1 72 ? -5.051 -2.176 -5.527 1 96.81 72 GLY B O 1
ATOM 1845 N N . GLY B 1 73 ? -5.844 -0.906 -7.258 1 97 73 GLY B N 1
ATOM 1846 C CA . GLY B 1 73 ? -6.793 -1.9 -7.734 1 97 73 GLY B CA 1
ATOM 1847 C C . GLY B 1 73 ? -8.219 -1.629 -7.293 1 97 73 GLY B C 1
ATOM 1848 O O . GLY B 1 73 ? -8.445 -0.962 -6.281 1 97 73 GLY B O 1
ATOM 1849 N N . ASN B 1 74 ? -9.164 -2.24 -7.984 1 98.12 74 ASN B N 1
ATOM 1850 C CA . ASN B 1 74 ? -10.578 -1.968 -7.727 1 98.12 74 ASN B CA 1
ATOM 1851 C C . ASN B 1 74 ? -11.062 -2.67 -6.461 1 98.12 74 ASN B C 1
ATOM 1853 O O . ASN B 1 74 ? -12.055 -2.26 -5.863 1 98.12 74 ASN B O 1
ATOM 1857 N N . GLY B 1 75 ? -10.391 -3.674 -6.012 1 98.56 75 GLY B N 1
ATOM 1858 C CA . GLY B 1 75 ? -10.734 -4.348 -4.77 1 98.56 75 GLY B CA 1
ATOM 1859 C C . GLY B 1 75 ? -10.516 -3.482 -3.541 1 98.56 75 GLY B C 1
ATOM 1860 O O . GLY B 1 75 ? -11.102 -3.736 -2.484 1 98.56 75 GLY B O 1
ATOM 1861 N N . TYR B 1 76 ? -9.688 -2.51 -3.699 1 98.69 76 TYR B N 1
ATOM 1862 C CA . TYR B 1 76 ? -9.359 -1.607 -2.604 1 98.69 76 TYR B CA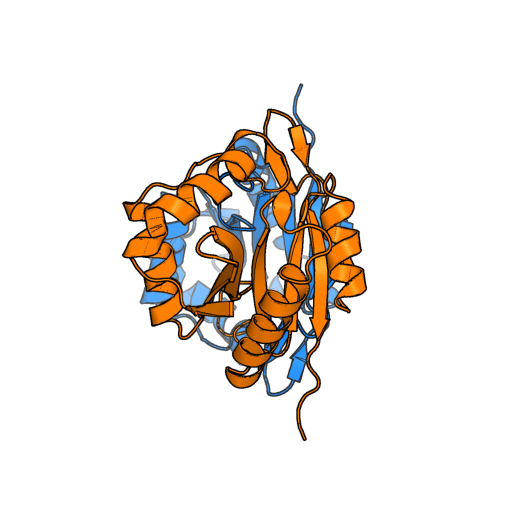 1
ATOM 1863 C C . TYR B 1 76 ? -9.977 -0.232 -2.82 1 98.69 76 TYR B C 1
ATOM 1865 O O . TYR B 1 76 ? -9.539 0.756 -2.229 1 98.69 76 TYR B O 1
ATOM 1873 N N . ALA B 1 77 ? -10.992 -0.126 -3.648 1 98.25 77 ALA B N 1
ATOM 1874 C CA . ALA B 1 77 ? -11.562 1.145 -4.09 1 98.25 77 ALA B CA 1
ATOM 1875 C C . ALA B 1 77 ? -12.133 1.931 -2.912 1 98.25 77 ALA B C 1
ATOM 1877 O O . ALA B 1 77 ? -12.273 3.152 -2.984 1 98.25 77 ALA B O 1
ATOM 1878 N N . HIS B 1 78 ? -12.422 1.275 -1.786 1 98.38 78 HIS B N 1
ATOM 1879 C CA . HIS B 1 78 ? -13.07 1.935 -0.657 1 98.38 78 HIS B CA 1
ATOM 1880 C C . HIS B 1 78 ? -12.117 2.062 0.526 1 98.38 78 HIS B C 1
ATOM 1882 O O . HIS B 1 78 ? -12.523 2.457 1.62 1 98.38 78 HIS B O 1
ATOM 1888 N N . ALA B 1 79 ? -10.859 1.665 0.354 1 98.81 79 ALA B N 1
ATOM 1889 C CA . ALA B 1 79 ? -9.82 1.839 1.363 1 98.81 79 ALA B CA 1
ATOM 1890 C C . ALA B 1 79 ? -8.953 3.057 1.055 1 98.81 79 ALA B C 1
ATOM 1892 O O . ALA B 1 79 ? -8.328 3.127 -0.007 1 98.81 79 ALA B O 1
ATOM 1893 N N . MET B 1 80 ? -8.898 3.986 1.951 1 98.88 80 MET B N 1
ATOM 1894 C CA . MET B 1 80 ? -8.156 5.23 1.758 1 98.88 80 MET B CA 1
ATOM 1895 C C . MET B 1 80 ? -7.031 5.355 2.777 1 98.88 80 MET B C 1
ATOM 1897 O O . MET B 1 80 ? -7.012 4.637 3.777 1 98.88 80 MET B O 1
ATOM 1901 N N . GLU B 1 81 ? -6.086 6.184 2.492 1 98.88 81 GLU B N 1
ATOM 1902 C CA . GLU B 1 81 ? -4.992 6.562 3.379 1 98.88 81 GLU B CA 1
ATOM 1903 C C . GLU B 1 81 ? -4.758 8.07 3.352 1 98.88 81 GLU B C 1
ATOM 1905 O O . GLU B 1 81 ? -4.766 8.688 2.285 1 98.88 81 GLU B O 1
ATOM 1910 N N . HIS B 1 82 ? -4.621 8.641 4.516 1 98.88 82 HIS B N 1
ATOM 1911 C CA . HIS B 1 82 ? -4.449 10.086 4.547 1 98.88 82 HIS B CA 1
ATOM 1912 C C . HIS B 1 82 ? -3.025 10.469 4.953 1 98.88 82 HIS B C 1
ATOM 1914 O O . HIS B 1 82 ? -2.287 9.633 5.484 1 98.88 82 HIS B O 1
ATOM 1920 N N . THR B 1 83 ? -2.637 11.625 4.621 1 98.56 83 THR B N 1
ATOM 1921 C CA . THR B 1 83 ? -1.461 12.352 5.09 1 98.56 83 THR B CA 1
ATOM 1922 C C . THR B 1 83 ? -1.865 13.633 5.816 1 98.56 83 THR B C 1
ATOM 1924 O O . THR B 1 83 ? -2.764 14.344 5.371 1 98.56 83 THR B O 1
ATOM 1927 N N . ILE B 1 84 ? -1.206 13.906 6.918 1 98.62 84 ILE B N 1
ATOM 1928 C CA . ILE B 1 84 ? -1.435 15.156 7.637 1 98.62 84 ILE B CA 1
ATOM 1929 C C . ILE B 1 84 ? -0.106 15.703 8.148 1 98.62 84 ILE B C 1
ATOM 1931 O O . ILE B 1 84 ? 0.741 14.953 8.633 1 98.62 84 ILE B O 1
ATOM 1935 N N . VAL B 1 85 ? 0.126 16.922 7.949 1 98.38 85 VAL B N 1
ATOM 1936 C CA . VAL B 1 85 ? 1.275 17.656 8.469 1 98.38 85 VAL B CA 1
ATOM 1937 C C . VAL B 1 85 ? 0.802 18.922 9.172 1 98.38 85 VAL B C 1
ATOM 1939 O O . VAL B 1 85 ? 0.017 19.703 8.617 1 98.38 85 VAL B O 1
ATOM 1942 N N . LEU B 1 86 ? 1.215 19.094 10.352 1 97.81 86 LEU B N 1
ATOM 1943 C CA . LEU B 1 86 ? 0.848 20.25 11.156 1 97.81 86 LEU B CA 1
ATOM 1944 C C . LEU B 1 86 ? 2.072 21.109 11.469 1 97.81 86 LEU B C 1
ATOM 1946 O O . LEU B 1 86 ? 3.156 20.578 11.727 1 97.81 86 LEU B O 1
ATOM 1950 N N . ALA B 1 87 ? 1.868 22.359 11.438 1 97.12 87 ALA B N 1
ATOM 1951 C CA . ALA B 1 87 ? 2.912 23.281 11.898 1 97.12 87 ALA B CA 1
ATOM 1952 C C . ALA B 1 87 ? 3.166 23.109 13.391 1 97.12 87 ALA B C 1
ATOM 1954 O O . ALA B 1 87 ? 2.258 22.766 14.148 1 97.12 87 ALA B O 1
ATOM 1955 N N . PRO B 1 88 ? 4.402 23.375 13.766 1 91.94 88 PRO B N 1
ATOM 1956 C CA . PRO B 1 88 ? 4.691 23.312 15.195 1 91.94 88 PRO B CA 1
ATOM 1957 C C . PRO B 1 88 ? 3.754 24.203 16.031 1 91.94 88 PRO B C 1
ATOM 1959 O O . PRO B 1 88 ? 3.375 23.828 17.141 1 91.94 88 PRO B O 1
ATOM 1962 N N . GLU B 1 89 ? 3.297 25.234 15.469 1 90.38 89 GLU B N 1
ATOM 1963 C CA . GLU B 1 89 ? 2.459 26.203 16.156 1 90.38 89 GLU B CA 1
ATOM 1964 C C . GLU B 1 89 ? 1.016 25.719 16.266 1 90.38 89 GLU B C 1
ATOM 1966 O O . GLU B 1 89 ? 0.212 26.297 17 1 90.38 89 GLU B O 1
ATOM 1971 N N . ALA B 1 90 ? 0.768 24.688 15.617 1 91.19 90 ALA B N 1
ATOM 1972 C CA . ALA B 1 90 ? -0.608 24.203 15.578 1 91.19 90 ALA B CA 1
ATOM 1973 C C . ALA B 1 90 ? -0.927 23.359 16.812 1 91.19 90 ALA B C 1
ATOM 1975 O O . ALA B 1 90 ? -2.092 23.062 17.078 1 91.19 90 ALA B O 1
ATOM 1976 N N . ARG B 1 91 ? 0.118 23.016 17.5 1 83.94 91 ARG B N 1
ATOM 1977 C CA . ARG B 1 91 ? -0.055 22.109 18.641 1 83.94 91 ARG B CA 1
ATOM 1978 C C . ARG B 1 91 ? -1.03 22.703 19.656 1 83.94 91 ARG B C 1
ATOM 1980 O O . ARG B 1 91 ? -0.895 23.859 20.062 1 83.94 91 ARG B O 1
ATOM 1987 N N . GLY B 1 92 ? -2.047 21.875 19.938 1 85.12 92 GLY B N 1
ATOM 1988 C CA . GLY B 1 92 ? -2.992 22.234 20.984 1 85.12 92 GLY B CA 1
ATOM 1989 C C . GLY B 1 92 ? -4.023 23.25 20.531 1 85.12 92 GLY B C 1
ATOM 1990 O O . GLY B 1 92 ? -4.789 23.766 21.344 1 85.12 92 GLY B O 1
ATOM 1991 N N . ARG B 1 93 ? -4.172 23.516 19.25 1 88.44 93 ARG B N 1
ATOM 1992 C CA . ARG B 1 93 ? -5.07 24.562 18.766 1 88.44 93 ARG B CA 1
ATOM 1993 C C . ARG B 1 93 ? -6.242 23.953 18 1 88.44 93 ARG B C 1
ATOM 1995 O O . ARG B 1 93 ? -7.07 24.688 17.453 1 88.44 93 ARG B O 1
ATOM 2002 N N . GLY B 1 94 ? -6.223 22.688 17.875 1 94.44 94 GLY B N 1
ATOM 2003 C CA . GLY B 1 94 ? -7.383 22.016 17.312 1 94.44 94 GLY B CA 1
ATOM 2004 C C . GLY B 1 94 ? -7.32 21.875 15.805 1 94.44 94 GLY B C 1
ATOM 2005 O O . GLY B 1 94 ? -8.211 21.281 15.195 1 94.44 94 GLY B O 1
ATOM 2006 N N . ALA B 1 95 ? -6.305 22.344 15.133 1 96.62 95 ALA B N 1
ATOM 2007 C CA . ALA B 1 95 ? -6.188 22.312 13.68 1 96.62 95 ALA B CA 1
ATOM 2008 C C . ALA B 1 95 ? -6.184 20.875 13.164 1 96.62 95 ALA B C 1
ATOM 2010 O O . ALA B 1 95 ? -6.852 20.562 12.172 1 96.62 95 ALA B O 1
ATOM 2011 N N . GLY B 1 96 ? -5.465 20 13.844 1 97.81 96 GLY B N 1
ATOM 2012 C CA . GLY B 1 96 ? -5.41 18.609 13.438 1 97.81 96 GLY B CA 1
ATOM 2013 C C . GLY B 1 96 ? -6.766 17.922 13.484 1 97.81 96 GLY B C 1
ATOM 2014 O O . GLY B 1 96 ? -7.152 17.234 12.531 1 97.81 96 GLY B O 1
ATOM 2015 N N . ARG B 1 97 ? -7.438 18.156 14.547 1 97.62 97 ARG B N 1
ATOM 2016 C CA . ARG B 1 97 ? -8.766 17.578 14.703 1 97.62 97 ARG B CA 1
ATOM 2017 C C . ARG B 1 97 ? -9.727 18.094 13.633 1 97.62 97 ARG B C 1
ATOM 2019 O O . ARG B 1 97 ? -10.508 17.312 13.078 1 97.62 97 ARG B O 1
ATOM 2026 N N . ALA B 1 98 ? -9.656 19.344 13.398 1 98 98 ALA B N 1
ATOM 2027 C CA . ALA B 1 98 ? -10.531 19.953 12.398 1 98 98 ALA B CA 1
ATOM 2028 C C . ALA B 1 98 ? -10.242 19.422 11.008 1 98 98 ALA B C 1
ATOM 2030 O O . ALA B 1 98 ? -11.164 19.109 10.242 1 98 98 ALA B O 1
ATOM 2031 N N . LEU B 1 99 ? -8.969 19.312 10.641 1 98.56 99 LEU B N 1
ATOM 2032 C CA . LEU B 1 99 ? -8.57 18.766 9.352 1 98.56 99 LEU B CA 1
ATOM 2033 C C . LEU B 1 99 ? -9.055 17.328 9.195 1 98.56 99 LEU B C 1
ATOM 2035 O O . LEU B 1 99 ? -9.656 16.969 8.18 1 98.56 99 LEU B O 1
ATOM 2039 N N . MET B 1 100 ? -8.852 16.531 10.234 1 98.44 100 MET B N 1
ATOM 2040 C CA . MET B 1 100 ? -9.211 15.117 10.172 1 98.44 100 MET B CA 1
ATOM 2041 C C . MET B 1 100 ? -10.719 14.938 10.062 1 98.44 100 MET B C 1
ATOM 2043 O O . MET B 1 100 ? -11.203 14.094 9.312 1 98.44 100 MET B O 1
ATOM 2047 N N . ALA B 1 101 ? -11.422 15.742 10.82 1 98.25 101 ALA B N 1
ATOM 2048 C CA . ALA B 1 101 ? -12.875 15.672 10.734 1 98.25 101 ALA B CA 1
ATOM 2049 C C . ALA B 1 101 ? -13.359 15.914 9.305 1 98.25 101 ALA B C 1
ATOM 2051 O O . ALA B 1 101 ? -14.203 15.172 8.805 1 98.25 101 ALA B O 1
ATOM 2052 N N . ARG B 1 102 ? -12.797 16.859 8.688 1 98.56 102 ARG B N 1
ATOM 2053 C CA . ARG B 1 102 ? -13.211 17.203 7.328 1 98.56 102 ARG B CA 1
ATOM 2054 C C . ARG B 1 102 ? -12.773 16.141 6.336 1 98.56 102 ARG B C 1
ATOM 2056 O O . ARG B 1 102 ? -13.516 15.789 5.414 1 98.56 102 ARG B O 1
ATOM 2063 N N . ILE B 1 103 ? -11.578 15.625 6.469 1 98.69 103 ILE B N 1
ATOM 2064 C CA . ILE B 1 103 ? -11.07 14.562 5.613 1 98.69 103 ILE B CA 1
ATOM 2065 C C . ILE B 1 103 ? -11.961 13.328 5.738 1 98.69 103 ILE B C 1
ATOM 2067 O O . ILE B 1 103 ? -12.359 12.742 4.73 1 98.69 103 ILE B O 1
ATOM 2071 N N . GLU B 1 104 ? -12.281 12.992 6.941 1 98.62 104 GLU B N 1
ATOM 2072 C CA . GLU B 1 104 ? -13.109 11.812 7.18 1 98.62 104 GLU B CA 1
ATOM 2073 C C . GLU B 1 104 ? -14.508 11.984 6.594 1 98.62 104 GLU B C 1
ATOM 2075 O O . GLU B 1 104 ? -15.031 11.078 5.949 1 98.62 104 GLU B O 1
ATOM 2080 N N . ASP B 1 105 ? -15.047 13.148 6.816 1 98.12 105 ASP B N 1
ATOM 2081 C CA . ASP B 1 105 ? -16.375 13.43 6.27 1 98.12 105 ASP B CA 1
ATOM 2082 C C . ASP B 1 105 ? -16.375 13.312 4.75 1 98.12 105 ASP B C 1
ATOM 2084 O O . ASP B 1 105 ? -17.266 12.68 4.172 1 98.12 105 ASP B O 1
ATOM 2088 N N . HIS B 1 106 ? -15.43 13.914 4.145 1 98.56 106 HIS B N 1
ATOM 2089 C CA . HIS B 1 106 ? -15.344 13.906 2.686 1 98.56 106 HIS B CA 1
ATOM 2090 C C . HIS B 1 106 ? -15.117 12.492 2.156 1 98.56 106 HIS B C 1
ATOM 2092 O O . HIS B 1 106 ? -15.766 12.078 1.192 1 98.56 106 HIS B O 1
ATOM 2098 N N . ALA B 1 107 ? -14.18 11.797 2.789 1 98.62 107 ALA B N 1
ATOM 2099 C CA . ALA B 1 107 ? -13.875 10.438 2.365 1 98.62 107 ALA B CA 1
ATOM 2100 C C . ALA B 1 107 ? -15.102 9.531 2.49 1 98.62 107 ALA B C 1
ATOM 2102 O O . ALA B 1 107 ? -15.406 8.758 1.579 1 98.62 107 ALA B O 1
ATOM 2103 N N . ARG B 1 108 ? -15.797 9.672 3.541 1 97.75 108 ARG B N 1
ATOM 2104 C CA . ARG B 1 108 ? -17 8.875 3.771 1 97.75 108 ARG B CA 1
ATOM 2105 C C . ARG B 1 108 ? -18.078 9.188 2.727 1 97.75 108 ARG B C 1
ATOM 2107 O O . ARG B 1 108 ? -18.672 8.273 2.154 1 97.75 108 ARG B O 1
ATOM 2114 N N . ALA B 1 109 ? -18.234 10.422 2.521 1 97.31 109 ALA B N 1
ATOM 2115 C CA . ALA B 1 109 ? -19.219 10.852 1.529 1 97.31 109 ALA B CA 1
ATOM 2116 C C . ALA B 1 109 ? -18.859 10.328 0.14 1 97.31 109 ALA B C 1
ATOM 2118 O O . ALA B 1 109 ? -19.734 10.055 -0.677 1 97.31 109 ALA B O 1
ATOM 2119 N N . GLY B 1 110 ? -17.562 10.172 -0.068 1 97.31 110 GLY B N 1
ATOM 2120 C CA . GLY B 1 110 ? -17.078 9.68 -1.351 1 97.31 110 GLY B CA 1
ATOM 2121 C C . GLY B 1 110 ? -17.062 8.172 -1.445 1 97.31 110 GLY B C 1
ATOM 2122 O O . GLY B 1 110 ? -16.625 7.609 -2.447 1 97.31 110 GLY B O 1
ATOM 2123 N N . GLY B 1 111 ? -17.469 7.5 -0.341 1 97.25 111 GLY B N 1
ATOM 2124 C CA . GLY B 1 111 ? -17.641 6.055 -0.416 1 97.25 111 GLY B CA 1
ATOM 2125 C C . GLY B 1 111 ? -16.531 5.293 0.303 1 97.25 111 GLY B C 1
ATOM 2126 O O . GLY B 1 111 ? -16.484 4.062 0.247 1 97.25 111 GLY B O 1
ATOM 2127 N N . ALA B 1 112 ? -15.711 5.996 0.979 1 98.5 112 ALA B N 1
ATOM 2128 C CA . ALA B 1 112 ? -14.672 5.301 1.736 1 98.5 112 ALA B CA 1
ATOM 2129 C C . ALA B 1 112 ? -15.281 4.441 2.84 1 98.5 112 ALA B C 1
ATOM 2131 O O . ALA B 1 112 ? -16.25 4.852 3.498 1 98.5 112 ALA B O 1
ATOM 2132 N N . HIS B 1 113 ? -14.719 3.279 3.041 1 98.69 113 HIS B N 1
ATOM 2133 C CA . HIS B 1 113 ? -15.125 2.371 4.105 1 98.69 113 HIS B CA 1
ATOM 2134 C C . HIS B 1 113 ? -14.07 2.309 5.211 1 98.69 113 HIS B C 1
ATOM 2136 O O . HIS B 1 113 ? -14.406 2.129 6.383 1 98.69 113 HIS B O 1
ATOM 2142 N N . THR B 1 114 ? -12.844 2.42 4.785 1 98.81 114 THR B N 1
ATOM 2143 C CA . THR B 1 114 ? -11.734 2.479 5.734 1 98.81 114 THR B CA 1
ATOM 2144 C C . THR B 1 114 ? -10.812 3.654 5.418 1 98.81 114 THR B C 1
ATOM 2146 O O . THR B 1 114 ? -10.672 4.043 4.258 1 98.81 114 THR B O 1
ATOM 2149 N N . LEU B 1 115 ? -10.234 4.203 6.445 1 98.94 115 LEU B N 1
ATOM 2150 C CA . LEU B 1 115 ? -9.188 5.215 6.344 1 98.94 115 LEU B CA 1
ATOM 2151 C C . LEU B 1 115 ? -7.961 4.809 7.148 1 98.94 115 LEU B C 1
ATOM 2153 O O . LEU B 1 115 ? -8.031 4.68 8.375 1 98.94 115 LEU B O 1
ATOM 2157 N N . PHE B 1 116 ? -6.863 4.613 6.438 1 98.94 116 PHE B N 1
ATOM 2158 C CA . PHE B 1 116 ? -5.617 4.176 7.055 1 98.94 116 PHE B CA 1
ATOM 2159 C C . PHE B 1 116 ? -4.699 5.367 7.324 1 98.94 116 PHE B C 1
ATOM 2161 O O . PHE B 1 116 ? -4.777 6.383 6.633 1 98.94 116 PHE B O 1
ATOM 2168 N N . ALA B 1 117 ? -3.898 5.215 8.344 1 98.88 117 ALA B N 1
ATOM 2169 C CA . ALA B 1 117 ? -2.748 6.062 8.633 1 98.88 117 ALA B CA 1
ATOM 2170 C C . ALA B 1 117 ? -1.458 5.25 8.664 1 98.88 117 ALA B C 1
ATOM 2172 O O . ALA B 1 117 ? -1.345 4.281 9.422 1 98.88 117 ALA B O 1
ATOM 2173 N N . GLY B 1 118 ? -0.541 5.566 7.785 1 98.81 118 GLY B N 1
ATOM 2174 C CA . GLY B 1 118 ? 0.816 5.047 7.859 1 98.81 118 GLY B CA 1
ATOM 2175 C C . GLY B 1 118 ? 1.759 5.953 8.625 1 98.81 118 GLY B C 1
ATOM 2176 O O . GLY B 1 118 ? 1.987 7.098 8.234 1 98.81 118 GLY B O 1
ATOM 2177 N N . ILE B 1 119 ? 2.25 5.461 9.719 1 98.88 119 ILE B N 1
ATOM 2178 C CA . ILE B 1 119 ? 3.021 6.281 10.648 1 98.88 119 ILE B CA 1
ATOM 2179 C C . ILE B 1 119 ? 4.383 5.641 10.891 1 98.88 119 ILE B C 1
ATOM 2181 O O . ILE B 1 119 ? 4.477 4.434 11.125 1 98.88 119 ILE B O 1
ATOM 2185 N N . SER B 1 120 ? 5.422 6.492 10.828 1 98.81 120 SER B N 1
ATOM 2186 C CA . SER B 1 120 ? 6.754 5.98 11.148 1 98.81 120 SER B CA 1
ATOM 2187 C C . SER B 1 120 ? 6.789 5.383 12.555 1 98.81 120 SER B C 1
ATOM 2189 O O . SER B 1 120 ? 6.25 5.965 13.5 1 98.81 120 SER B O 1
ATOM 2191 N N . GLY B 1 121 ? 7.48 4.27 12.656 1 98.62 121 GLY B N 1
ATOM 2192 C CA . GLY B 1 121 ? 7.691 3.688 13.977 1 98.62 121 GLY B CA 1
ATOM 2193 C C . GLY B 1 121 ? 8.438 4.605 14.922 1 98.62 121 GLY B C 1
ATOM 2194 O O . GLY B 1 121 ? 8.453 4.379 16.125 1 98.62 121 GLY B O 1
ATOM 2195 N N . GLU B 1 122 ? 8.961 5.664 14.453 1 98.44 122 GLU B N 1
ATOM 2196 C CA . GLU B 1 122 ? 9.727 6.621 15.25 1 98.44 122 GLU B CA 1
ATOM 2197 C C . GLU B 1 122 ? 8.906 7.879 15.531 1 98.44 122 GLU B C 1
ATOM 2199 O O . GLU B 1 122 ? 9.461 8.914 15.914 1 98.44 122 GLU B O 1
ATOM 2204 N N . ASN B 1 123 ? 7.672 7.816 15.273 1 98.19 123 ASN B N 1
ATOM 2205 C CA . ASN B 1 123 ? 6.793 8.961 15.477 1 98.19 123 ASN B CA 1
ATOM 2206 C C . ASN B 1 123 ? 5.688 8.656 16.484 1 98.19 123 ASN B C 1
ATOM 2208 O O . ASN B 1 123 ? 4.508 8.641 16.141 1 98.19 123 ASN B O 1
ATOM 2212 N N . PRO B 1 124 ? 6.074 8.508 17.75 1 98 124 PRO B N 1
ATOM 2213 C CA . PRO B 1 124 ? 5.066 8.195 18.766 1 98 124 PRO B CA 1
ATOM 2214 C C . PRO B 1 124 ? 3.98 9.266 18.875 1 98 124 PRO B C 1
ATOM 2216 O O . PRO B 1 124 ? 2.834 8.953 19.203 1 98 124 PRO B O 1
ATOM 2219 N N . ASP B 1 125 ? 4.328 10.477 18.578 1 96.81 125 ASP B N 1
ATOM 2220 C CA . ASP B 1 125 ? 3.34 11.547 18.609 1 96.81 125 ASP B CA 1
ATOM 2221 C C . ASP B 1 125 ? 2.254 11.344 17.562 1 96.81 125 ASP B C 1
ATOM 2223 O O . ASP B 1 125 ? 1.076 11.594 17.828 1 96.81 125 ASP B O 1
ATOM 2227 N N . GLY B 1 126 ? 2.648 10.891 16.328 1 97.94 126 GLY B N 1
ATOM 2228 C CA . GLY B 1 126 ? 1.675 10.57 15.289 1 97.94 126 GLY B CA 1
ATOM 2229 C C . GLY B 1 126 ? 0.735 9.445 15.688 1 97.94 126 GLY B C 1
ATOM 2230 O O . GLY B 1 126 ? -0.468 9.516 15.43 1 97.94 126 GLY B O 1
ATOM 2231 N N . VAL B 1 127 ? 1.275 8.461 16.359 1 98.75 127 VAL B N 1
ATOM 2232 C CA . VAL B 1 127 ? 0.475 7.332 16.828 1 98.75 127 VAL B CA 1
ATOM 2233 C C . VAL B 1 127 ? -0.538 7.812 17.859 1 98.75 127 VAL B C 1
ATOM 2235 O O . VAL B 1 127 ? -1.728 7.5 17.766 1 98.75 127 VAL B O 1
ATOM 2238 N N . ALA B 1 128 ? -0.07 8.602 18.797 1 98 128 ALA B N 1
ATOM 2239 C CA . ALA B 1 128 ? -0.936 9.125 19.859 1 98 128 ALA B CA 1
ATOM 2240 C C . ALA B 1 128 ? -2.031 10.008 19.281 1 98 128 ALA B C 1
ATOM 2242 O O . ALA B 1 128 ? -3.186 9.945 19.703 1 98 128 ALA B O 1
ATOM 2243 N N . PHE B 1 129 ? -1.622 10.852 18.375 1 97.88 129 PHE B N 1
ATOM 2244 C CA . PHE B 1 129 ? -2.582 11.734 17.719 1 97.88 129 PHE B CA 1
ATOM 2245 C C . PHE B 1 129 ? -3.707 10.93 17.094 1 97.88 129 PHE B C 1
ATOM 2247 O O . PHE B 1 129 ? -4.887 11.219 17.312 1 97.88 129 PHE B O 1
ATOM 2254 N N . HIS B 1 130 ? -3.348 9.922 16.312 1 98.69 130 HIS B N 1
ATOM 2255 C CA . HIS B 1 130 ? -4.344 9.156 15.578 1 98.69 130 HIS B CA 1
ATOM 2256 C C . HIS B 1 130 ? -5.195 8.305 16.516 1 98.69 130 HIS B C 1
ATOM 2258 O O . HIS B 1 130 ? -6.391 8.109 16.281 1 98.69 130 HIS B O 1
ATOM 2264 N N . ALA B 1 131 ? -4.57 7.828 17.578 1 98.69 131 ALA B N 1
ATOM 2265 C CA . ALA B 1 131 ? -5.355 7.129 18.578 1 98.69 131 ALA B CA 1
ATOM 2266 C C . ALA B 1 131 ? -6.449 8.031 19.156 1 98.69 131 ALA B C 1
ATOM 2268 O O . ALA B 1 131 ? -7.594 7.605 19.297 1 98.69 131 ALA B O 1
ATOM 2269 N N . ARG B 1 132 ? -6.105 9.273 19.422 1 97.5 132 ARG B N 1
ATOM 2270 C CA . ARG B 1 132 ? -7.062 10.242 19.938 1 97.5 132 ARG B CA 1
ATOM 2271 C C . ARG B 1 132 ? -8.156 10.539 18.906 1 97.5 132 ARG B C 1
ATOM 2273 O O . ARG B 1 132 ? -9.273 10.891 19.266 1 97.5 132 ARG B O 1
ATOM 2280 N N . MET B 1 133 ? -7.805 10.406 17.672 1 97.62 133 MET B N 1
ATOM 2281 C CA . MET B 1 133 ? -8.766 10.641 16.594 1 97.62 133 MET B CA 1
ATOM 2282 C C . MET B 1 133 ? -9.617 9.406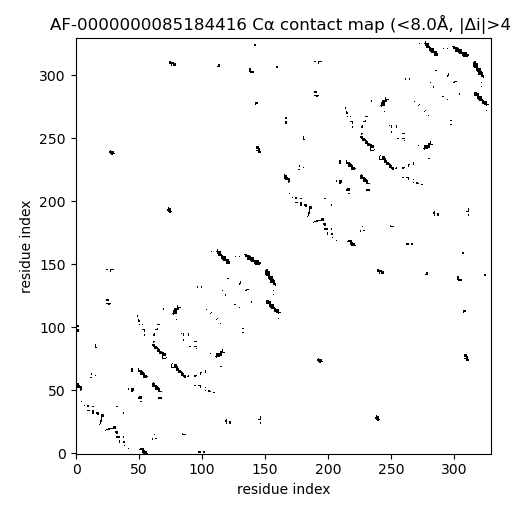 16.359 1 97.62 133 MET B C 1
ATOM 2284 O O . MET B 1 133 ? -10.445 9.391 15.438 1 97.62 133 MET B O 1
ATOM 2288 N N . GLY B 1 134 ? -9.391 8.266 17.047 1 98.12 134 GLY B N 1
ATOM 2289 C CA . GLY B 1 134 ? -10.25 7.094 16.969 1 98.12 134 GLY B CA 1
ATOM 2290 C C . GLY B 1 134 ? -9.695 6.008 16.062 1 98.12 134 GLY B C 1
ATOM 2291 O O . GLY B 1 134 ? -10.383 5.031 15.758 1 98.12 134 GLY B O 1
ATOM 2292 N N . PHE B 1 135 ? -8.469 6.172 15.609 1 98.81 135 PHE B N 1
ATOM 2293 C CA . PHE B 1 135 ? -7.836 5.117 14.828 1 98.81 135 PHE B CA 1
ATOM 2294 C C . PHE B 1 135 ? -7.355 3.99 15.734 1 98.81 135 PHE B C 1
ATOM 2296 O O . PHE B 1 135 ? -6.918 4.234 16.859 1 98.81 135 PHE B O 1
ATOM 2303 N N . VAL B 1 136 ? -7.328 2.803 15.188 1 98.69 136 VAL B N 1
ATOM 2304 C CA . VAL B 1 136 ? -6.895 1.619 15.922 1 98.69 136 VAL B CA 1
ATOM 2305 C C . VAL B 1 136 ? -5.609 1.071 15.305 1 98.69 136 VAL B C 1
ATOM 2307 O O . VAL B 1 136 ? -5.492 0.968 14.078 1 98.69 136 VAL B O 1
ATOM 2310 N N . HIS B 1 137 ? -4.68 0.713 16.156 1 98.75 137 HIS B N 1
ATOM 2311 C CA . HIS B 1 137 ? -3.445 0.087 15.703 1 98.75 137 HIS B CA 1
ATOM 2312 C C . HIS B 1 137 ? -3.711 -1.301 15.125 1 98.75 137 HIS B C 1
ATOM 2314 O O . HIS B 1 137 ? -4.328 -2.141 15.789 1 98.75 137 HIS B O 1
ATOM 2320 N N . VAL B 1 138 ? -3.113 -1.551 13.883 1 98.69 138 VAL B N 1
ATOM 2321 C CA . VAL B 1 138 ? -3.416 -2.844 13.281 1 98.69 138 VAL B CA 1
ATOM 2322 C C . VAL B 1 138 ? -2.125 -3.512 12.812 1 98.69 138 VAL B C 1
ATOM 2324 O O . VAL B 1 138 ? -2.105 -4.711 12.531 1 98.69 138 VAL B O 1
ATOM 2327 N N . ALA B 1 139 ? -1.058 -2.795 12.773 1 98.75 139 ALA B N 1
ATOM 2328 C CA . ALA B 1 139 ? 0.151 -3.441 12.273 1 98.75 139 ALA B CA 1
ATOM 2329 C C . ALA B 1 139 ? 1.398 -2.66 12.672 1 98.75 139 ALA B C 1
ATOM 2331 O O . ALA B 1 139 ? 1.337 -1.446 12.883 1 98.75 139 ALA B O 1
ATOM 2332 N N . ARG B 1 140 ? 2.463 -3.324 12.805 1 98.69 140 ARG B N 1
ATOM 2333 C CA . ARG B 1 140 ? 3.826 -2.816 12.695 1 98.69 140 ARG B CA 1
ATOM 2334 C C . ARG B 1 140 ? 4.629 -3.621 11.68 1 98.69 140 ARG B C 1
ATOM 2336 O O . ARG B 1 140 ? 4.977 -4.777 11.93 1 98.69 140 ARG B O 1
ATOM 2343 N N . LEU B 1 141 ? 4.832 -3.07 10.516 1 98.88 141 LEU B N 1
ATOM 2344 C CA . LEU B 1 141 ? 5.586 -3.715 9.445 1 98.88 141 LEU B CA 1
ATOM 2345 C C . LEU B 1 141 ? 7.082 -3.486 9.625 1 98.88 141 LEU B C 1
ATOM 2347 O O . LEU B 1 141 ? 7.555 -2.348 9.57 1 98.88 141 LEU B O 1
ATOM 2351 N N . PRO B 1 142 ? 7.828 -4.492 9.82 1 98.69 142 PRO B N 1
ATOM 2352 C CA . PRO B 1 142 ? 9.242 -4.312 10.18 1 98.69 142 PRO B CA 1
ATOM 2353 C C . PRO B 1 142 ? 10.094 -3.848 9.008 1 98.69 142 PRO B C 1
ATOM 2355 O O . PRO B 1 142 ? 10 -4.41 7.91 1 98.69 142 PRO B O 1
ATOM 2358 N N . GLU B 1 143 ? 10.859 -2.814 9.242 1 98.44 143 GLU B N 1
ATOM 2359 C CA . GLU B 1 143 ? 11.914 -2.371 8.328 1 98.44 143 GLU B CA 1
ATOM 2360 C C . GLU B 1 143 ? 11.367 -2.148 6.922 1 98.44 143 GLU B C 1
ATOM 2362 O O . GLU B 1 143 ? 12.031 -2.453 5.934 1 98.44 143 GLU B O 1
ATOM 2367 N N . ALA B 1 144 ? 10.109 -1.633 6.832 1 98.62 144 ALA B N 1
ATOM 2368 C CA . ALA B 1 144 ? 9.422 -1.438 5.559 1 98.62 144 ALA B CA 1
ATOM 2369 C C . ALA B 1 144 ? 10.008 -0.254 4.793 1 98.62 144 ALA B C 1
ATOM 2371 O O . ALA B 1 144 ? 9.898 -0.185 3.566 1 98.62 144 ALA B O 1
ATOM 2372 N N . GLY B 1 145 ? 10.555 0.655 5.512 1 98.56 145 GLY B N 1
ATOM 2373 C CA . GLY B 1 145 ? 11.125 1.847 4.906 1 98.56 145 GLY B CA 1
ATOM 2374 C C . GLY B 1 145 ? 12.586 2.053 5.27 1 98.56 145 GLY B C 1
ATOM 2375 O O . GLY B 1 145 ? 13.125 1.354 6.133 1 98.56 145 GLY B O 1
ATOM 2376 N N . ARG B 1 146 ? 13.195 2.969 4.562 1 98.5 146 ARG B N 1
ATOM 2377 C CA . ARG B 1 146 ? 14.578 3.34 4.84 1 98.5 146 ARG B CA 1
ATOM 2378 C C . ARG B 1 146 ? 14.781 4.84 4.664 1 98.5 146 ARG B C 1
ATOM 2380 O O . ARG B 1 146 ? 14.312 5.43 3.688 1 98.5 146 ARG B O 1
ATOM 2387 N N . LYS B 1 147 ? 15.438 5.391 5.621 1 98.56 147 LYS B N 1
ATOM 2388 C CA . LYS B 1 147 ? 15.844 6.793 5.547 1 98.56 147 LYS B CA 1
ATOM 2389 C C . LYS B 1 147 ? 17.031 7.07 6.461 1 98.56 147 LYS B C 1
ATOM 2391 O O . LYS B 1 147 ? 17.172 6.445 7.516 1 98.56 147 LYS B O 1
ATOM 2396 N N . PHE B 1 148 ? 17.875 7.969 6.043 1 98.38 148 PHE B N 1
ATOM 2397 C CA . PHE B 1 148 ? 19.078 8.336 6.777 1 98.38 148 PHE B CA 1
ATOM 2398 C C . PHE B 1 148 ? 19.906 7.102 7.098 1 98.38 148 PHE B C 1
ATOM 2400 O O . PHE B 1 148 ? 20.469 6.992 8.188 1 98.38 148 PHE B O 1
ATOM 2407 N N . GLY B 1 149 ? 19.891 6.141 6.215 1 97.06 149 GLY B N 1
ATOM 2408 C CA . GLY B 1 149 ? 20.719 4.961 6.344 1 97.06 149 GLY B CA 1
ATOM 2409 C C . GLY B 1 149 ? 20.188 3.945 7.332 1 97.06 149 GLY B C 1
ATOM 2410 O O . GLY B 1 149 ? 20.875 2.982 7.68 1 97.06 149 GLY B O 1
ATOM 2411 N N . ARG B 1 150 ? 18.922 4.141 7.723 1 97.69 150 ARG B N 1
ATOM 2412 C CA . ARG B 1 150 ? 18.328 3.248 8.719 1 97.69 150 ARG B CA 1
ATOM 2413 C C . ARG B 1 150 ? 17.047 2.602 8.18 1 97.69 150 ARG B C 1
ATOM 2415 O O . ARG B 1 150 ? 16.281 3.242 7.465 1 97.69 150 ARG B O 1
ATOM 2422 N N . TRP B 1 151 ? 16.922 1.379 8.562 1 98.12 151 TRP B N 1
ATOM 2423 C CA . TRP B 1 151 ? 15.641 0.717 8.328 1 98.12 151 TRP B CA 1
ATOM 2424 C C . TRP B 1 151 ? 14.602 1.151 9.359 1 98.12 151 TRP B C 1
ATOM 2426 O O . TRP B 1 151 ? 14.898 1.227 10.555 1 98.12 151 TRP B O 1
ATOM 2436 N N . LEU B 1 152 ? 13.398 1.435 8.898 1 98.69 152 LEU B N 1
ATOM 2437 C CA . LEU B 1 152 ? 12.336 1.979 9.742 1 98.69 152 LEU B CA 1
ATOM 2438 C C . LEU B 1 152 ? 11.07 1.131 9.641 1 98.69 152 LEU B C 1
ATOM 2440 O O . LEU B 1 152 ? 10.703 0.684 8.555 1 98.69 152 LEU B O 1
ATOM 2444 N N . ASP B 1 153 ? 10.445 0.938 10.797 1 98.88 153 ASP B N 1
ATOM 2445 C CA . ASP B 1 153 ? 9.172 0.237 10.82 1 98.88 153 ASP B CA 1
ATOM 2446 C C . ASP B 1 153 ? 8.023 1.169 10.422 1 98.88 153 ASP B C 1
ATOM 2448 O O . ASP B 1 153 ? 8.078 2.371 10.695 1 98.88 153 ASP B O 1
ATOM 2452 N N . LEU B 1 154 ? 7.059 0.635 9.773 1 98.88 154 LEU B N 1
ATOM 2453 C CA . LEU B 1 154 ? 5.82 1.351 9.484 1 98.88 154 LEU B CA 1
ATOM 2454 C C . LEU B 1 154 ? 4.691 0.877 10.398 1 98.88 154 LEU B C 1
ATOM 2456 O O . LEU B 1 154 ? 4.391 -0.318 10.445 1 98.88 154 LEU B O 1
ATOM 2460 N N . VAL B 1 155 ? 4.09 1.73 11.125 1 98.94 155 VAL B N 1
ATOM 2461 C CA . VAL B 1 155 ? 2.893 1.461 11.914 1 98.94 155 VAL B CA 1
ATOM 2462 C C . VAL B 1 155 ? 1.647 1.798 11.094 1 98.94 155 VAL B C 1
ATOM 2464 O O . VAL B 1 155 ? 1.571 2.863 10.477 1 98.94 155 VAL B O 1
ATOM 2467 N N . LEU B 1 156 ? 0.698 0.912 11.078 1 98.94 156 LEU B N 1
ATOM 2468 C CA . LEU B 1 156 ? -0.581 1.172 10.43 1 98.94 156 LEU B CA 1
ATOM 2469 C C . LEU B 1 156 ? -1.707 1.25 11.453 1 98.94 156 LEU B C 1
ATOM 2471 O O . LEU B 1 156 ? -1.816 0.389 12.328 1 98.94 156 LEU B O 1
ATOM 2475 N N . MET B 1 157 ? -2.477 2.289 11.344 1 98.94 157 MET B N 1
ATOM 2476 C CA . MET B 1 157 ? -3.723 2.453 12.086 1 98.94 157 MET B CA 1
ATOM 2477 C C . MET B 1 157 ? -4.898 2.66 11.141 1 98.94 157 MET B C 1
ATOM 2479 O O . MET B 1 157 ? -4.711 3.062 9.992 1 98.94 157 MET B O 1
ATOM 2483 N N . VAL B 1 158 ? -6.098 2.334 11.664 1 98.88 158 VAL B N 1
ATOM 2484 C CA . VAL B 1 158 ? -7.219 2.406 10.734 1 98.88 158 VAL B CA 1
ATOM 2485 C C . VAL B 1 158 ? -8.477 2.846 11.477 1 98.88 158 VAL B C 1
ATOM 2487 O O . VAL B 1 158 ? -8.617 2.602 12.68 1 98.88 158 VAL B O 1
ATOM 2490 N N . LYS B 1 159 ? -9.312 3.543 10.82 1 98.56 159 LYS B N 1
ATOM 2491 C CA . LYS B 1 159 ? -10.719 3.766 11.164 1 98.56 159 LYS B CA 1
ATOM 2492 C C . LYS B 1 159 ? -11.641 3.09 10.164 1 98.56 159 LYS B C 1
ATOM 2494 O O . LYS B 1 159 ? -11.508 3.287 8.953 1 98.56 159 LYS B O 1
ATOM 2499 N N . VAL B 1 160 ? -12.5 2.256 10.625 1 98.12 160 VAL B N 1
ATOM 2500 C CA . VAL B 1 160 ? -13.555 1.671 9.805 1 98.12 160 VAL B CA 1
ATOM 2501 C C . VAL B 1 160 ? -14.836 2.49 9.938 1 98.12 160 VAL B C 1
ATOM 2503 O O . VAL B 1 160 ? -15.336 2.689 11.047 1 98.12 160 VAL B O 1
ATOM 2506 N N . PHE B 1 161 ? -15.289 3.027 8.812 1 96.88 161 PHE B N 1
ATOM 2507 C CA . PHE B 1 161 ? -16.484 3.852 8.844 1 96.88 161 PHE B CA 1
ATOM 2508 C C . PHE B 1 161 ? -17.75 2.982 8.828 1 96.88 161 PHE B C 1
ATOM 2510 O O . PHE B 1 161 ? -17.828 2.012 8.07 1 96.88 161 PHE B O 1
ATOM 2517 N N . PRO B 1 162 ? -18.609 3.209 9.75 1 85.06 162 PRO B N 1
ATOM 2518 C CA . PRO B 1 162 ? -19.844 2.422 9.766 1 85.06 162 PRO B CA 1
ATOM 2519 C C . PRO B 1 162 ? -20.594 2.473 8.438 1 85.06 162 PRO B C 1
ATOM 2521 O O . PRO B 1 162 ? -20.531 3.486 7.734 1 85.06 162 PRO B O 1
ATOM 2524 N N . THR B 1 163 ? -21.016 1.309 7.848 1 71.5 163 THR B N 1
ATOM 2525 C CA . THR B 1 163 ? -21.828 1.256 6.637 1 71.5 163 THR B CA 1
ATOM 2526 C C . THR B 1 163 ? -23.172 1.923 6.867 1 71.5 163 THR B C 1
ATOM 2528 O O . THR B 1 163 ? -23.812 1.708 7.898 1 71.5 163 THR B O 1
ATOM 2531 N N . HIS B 1 164 ? -23.406 3.105 6.57 1 53.25 164 HIS B N 1
ATOM 2532 C CA . HIS B 1 164 ? -24.766 3.609 6.738 1 53.25 164 HIS B CA 1
ATOM 2533 C C . HIS B 1 164 ? -25.781 2.654 6.133 1 53.25 164 HIS B C 1
ATOM 2535 O O . HIS B 1 164 ? -25.625 2.217 4.988 1 53.25 164 HIS B O 1
ATOM 2541 N N . GLY B 1 165 ? -26.469 1.696 6.875 1 39.34 165 GLY B N 1
ATOM 2542 C CA . GLY B 1 165 ? -27.734 1.124 6.465 1 39.34 165 GLY B CA 1
ATOM 2543 C C . GLY B 1 165 ? -28.688 2.146 5.875 1 39.34 165 GLY B C 1
ATOM 2544 O O . GLY B 1 165 ? -28.562 3.346 6.125 1 39.34 165 GLY B O 1
#